Protein AF-A0A9W9DL85-F1 (afdb_monomer)

Structure (mmCIF, N/CA/C/O backbone):
data_AF-A0A9W9DL85-F1
#
_entry.id   AF-A0A9W9DL85-F1
#
loop_
_atom_site.group_PDB
_atom_site.id
_atom_site.type_symbol
_atom_site.label_atom_id
_atom_site.label_alt_id
_atom_site.label_comp_id
_atom_site.label_asym_id
_atom_site.label_entity_id
_atom_site.label_seq_id
_atom_site.pdbx_PDB_ins_code
_atom_site.Cartn_x
_atom_site.Cartn_y
_atom_site.Cartn_z
_atom_site.occupancy
_atom_site.B_iso_or_equiv
_atom_site.auth_seq_id
_atom_site.auth_comp_id
_atom_site.auth_asym_id
_atom_site.auth_atom_id
_atom_site.pdbx_PDB_model_num
ATOM 1 N N . MET A 1 1 ? -9.467 -55.282 17.971 1.00 44.41 1 MET A N 1
ATOM 2 C CA . MET A 1 1 ? -9.616 -53.900 17.460 1.00 44.41 1 MET A CA 1
ATOM 3 C C . MET A 1 1 ? -10.652 -53.912 16.347 1.00 44.41 1 MET A C 1
ATOM 5 O O . MET A 1 1 ? -10.482 -54.682 15.414 1.00 44.41 1 MET A O 1
ATOM 9 N N . LEU A 1 2 ? -11.731 -53.132 16.463 1.00 36.59 2 LEU A N 1
ATOM 10 C CA . LEU A 1 2 ? -12.790 -53.042 15.448 1.00 36.59 2 LEU A CA 1
ATOM 11 C C . LEU A 1 2 ? -12.643 -51.730 14.672 1.00 36.59 2 LEU A C 1
ATOM 13 O O . LEU A 1 2 ? -12.745 -50.653 15.257 1.00 36.59 2 LEU A O 1
ATOM 17 N N . ILE A 1 3 ? -12.401 -51.827 13.365 1.00 44.34 3 ILE A N 1
ATOM 18 C CA . ILE A 1 3 ? -12.273 -50.670 12.473 1.00 44.34 3 ILE A CA 1
ATOM 19 C C . ILE A 1 3 ? -13.677 -50.231 12.039 1.00 44.34 3 ILE A C 1
ATOM 21 O O . ILE A 1 3 ? -14.431 -51.009 11.457 1.00 44.34 3 ILE A O 1
ATOM 25 N N . ARG A 1 4 ? -14.038 -48.976 12.326 1.00 42.12 4 ARG A N 1
ATOM 26 C CA . ARG A 1 4 ? -15.276 -48.355 11.834 1.00 42.12 4 ARG A CA 1
ATOM 27 C C . ARG A 1 4 ? -15.065 -47.868 10.400 1.00 42.12 4 ARG A C 1
ATOM 29 O O . ARG A 1 4 ? -14.207 -47.023 10.176 1.00 42.12 4 ARG A O 1
ATOM 36 N N . SER A 1 5 ? -15.881 -48.347 9.462 1.00 43.50 5 SER A N 1
ATOM 37 C CA . SER A 1 5 ? -15.966 -47.772 8.113 1.00 43.50 5 SER A CA 1
ATOM 38 C C . SER A 1 5 ? -17.075 -46.714 8.053 1.00 43.50 5 SER A C 1
ATOM 40 O O . SER A 1 5 ? -18.146 -46.893 8.640 1.00 43.50 5 SER A O 1
ATOM 42 N N . VAL A 1 6 ? -16.802 -45.588 7.393 1.00 46.56 6 VAL A N 1
ATOM 43 C CA . VAL A 1 6 ? -17.647 -44.382 7.395 1.00 46.56 6 VAL A CA 1
ATOM 44 C C . VAL A 1 6 ? -18.598 -44.387 6.195 1.00 46.56 6 VAL A C 1
ATOM 46 O O . VAL A 1 6 ? -18.209 -44.726 5.081 1.00 46.56 6 VAL A O 1
ATOM 49 N N . ARG A 1 7 ? -19.862 -43.998 6.413 1.00 40.56 7 ARG A N 1
ATOM 50 C CA . ARG A 1 7 ? -20.866 -43.871 5.342 1.00 40.56 7 ARG A CA 1
ATOM 51 C C . ARG A 1 7 ? -20.598 -42.641 4.476 1.00 40.56 7 ARG A C 1
ATOM 53 O O . ARG A 1 7 ? -20.415 -41.550 5.004 1.00 40.56 7 ARG A O 1
ATOM 60 N N . VAL A 1 8 ? -20.706 -42.813 3.160 1.00 36.19 8 VAL A N 1
ATOM 61 C CA . VAL A 1 8 ? -20.728 -41.712 2.189 1.00 36.19 8 VAL A CA 1
ATOM 62 C C . VAL A 1 8 ? -22.166 -41.234 1.955 1.00 36.19 8 VAL A C 1
ATOM 64 O O . VAL A 1 8 ? -23.067 -42.019 1.670 1.00 36.19 8 VAL A O 1
ATOM 67 N N . GLY A 1 9 ? -22.346 -39.921 2.046 1.00 33.38 9 GLY A N 1
ATOM 68 C CA . GLY A 1 9 ? -23.487 -39.113 1.609 1.00 33.38 9 GLY A CA 1
ATOM 69 C C . GLY A 1 9 ? -23.025 -37.656 1.737 1.00 33.38 9 GLY A C 1
ATOM 70 O O . GLY A 1 9 ? -22.351 -37.339 2.706 1.00 33.38 9 GLY A O 1
ATOM 71 N N . THR A 1 10 ? -23.261 -36.750 0.790 1.00 35.44 10 THR A N 1
ATOM 72 C CA . THR A 1 10 ? -24.601 -36.351 0.343 1.00 35.44 10 THR A CA 1
ATOM 73 C C . THR A 1 10 ? -24.630 -35.640 -1.018 1.00 35.44 10 THR A C 1
ATOM 75 O O . THR A 1 10 ? -23.842 -34.736 -1.256 1.00 35.44 10 THR A O 1
ATOM 78 N N . ARG A 1 11 ? -25.695 -35.943 -1.778 1.00 37.72 11 ARG A N 1
ATOM 79 C CA . ARG A 1 11 ? -26.580 -35.013 -2.521 1.00 37.72 11 ARG A CA 1
ATOM 80 C C . ARG A 1 11 ? -25.996 -34.101 -3.613 1.00 37.72 11 ARG A C 1
ATOM 82 O O . ARG A 1 11 ? -25.344 -33.099 -3.350 1.00 37.72 11 ARG A O 1
ATOM 89 N N . CYS A 1 12 ? -26.478 -34.343 -4.830 1.00 34.44 12 CYS A N 1
ATOM 90 C CA . CYS A 1 12 ? -26.612 -33.336 -5.878 1.00 34.44 12 CYS A CA 1
ATOM 91 C C . CYS A 1 12 ? -27.625 -32.241 -5.485 1.00 34.44 12 CYS A C 1
ATOM 93 O O . CYS A 1 12 ? -28.690 -32.560 -4.956 1.00 34.44 12 CYS A O 1
ATOM 95 N N . LEU A 1 13 ? -27.358 -30.993 -5.878 1.00 43.47 13 LEU A N 1
ATOM 96 C CA . LEU A 1 13 ? -28.371 -29.993 -6.239 1.00 43.47 13 LEU A CA 1
ATOM 97 C C . LEU A 1 13 ? -27.874 -29.220 -7.471 1.00 43.47 13 LEU A C 1
ATOM 99 O O . LEU A 1 13 ? -26.673 -29.016 -7.633 1.00 43.47 13 LEU A O 1
ATOM 103 N N . ALA A 1 14 ? -28.794 -28.832 -8.354 1.00 35.56 14 ALA A N 1
ATOM 104 C CA . ALA A 1 14 ? -28.517 -28.184 -9.638 1.00 35.56 14 ALA A CA 1
ATOM 105 C C . ALA A 1 14 ? -29.532 -27.059 -9.912 1.00 35.56 14 ALA A C 1
ATOM 107 O O . ALA A 1 14 ? -30.635 -27.124 -9.371 1.00 35.56 14 ALA A O 1
ATOM 108 N N . ARG A 1 15 ? -29.194 -26.133 -10.839 1.00 32.28 15 ARG A N 1
ATOM 109 C CA . ARG A 1 15 ? -30.043 -25.020 -11.367 1.00 32.28 15 ARG A CA 1
ATOM 110 C C . ARG A 1 15 ? -30.423 -23.949 -10.309 1.00 32.28 15 ARG A C 1
ATOM 112 O O . ARG A 1 15 ? -30.398 -24.243 -9.127 1.00 32.28 15 ARG A O 1
ATOM 119 N N . GLN A 1 16 ? -30.773 -22.684 -10.597 1.00 35.84 16 GLN A N 1
ATOM 120 C CA . GLN A 1 16 ? -30.975 -21.841 -11.807 1.00 35.84 16 GLN A CA 1
ATOM 121 C C . GLN A 1 16 ? -30.870 -20.343 -11.352 1.00 35.84 16 GLN A C 1
ATOM 123 O O . GLN A 1 16 ? -30.825 -20.123 -10.146 1.00 35.84 16 GLN A O 1
ATOM 128 N N . SER A 1 17 ? -30.825 -19.249 -12.135 1.00 35.69 17 SER A N 1
ATOM 129 C CA . SER A 1 17 ? -30.947 -18.923 -13.579 1.00 35.69 17 SER A CA 1
ATOM 130 C C . SER A 1 17 ? -30.051 -17.696 -13.920 1.00 35.69 17 SER A C 1
ATOM 132 O O . SER A 1 17 ? -29.588 -17.012 -13.013 1.00 35.69 17 SER A O 1
ATOM 134 N N . PHE A 1 18 ? -29.890 -17.340 -15.204 1.00 37.53 18 PHE A N 1
ATOM 135 C CA . PHE A 1 18 ? -29.549 -15.967 -15.652 1.00 37.53 18 PHE A CA 1
ATOM 136 C C . PHE A 1 18 ? -30.811 -15.076 -15.701 1.00 37.53 18 PHE A C 1
ATOM 138 O O . PHE A 1 18 ? -31.872 -15.629 -15.984 1.00 37.53 18 PHE A O 1
ATOM 145 N N . HIS A 1 19 ? -30.697 -13.740 -15.535 1.00 33.44 19 HIS A N 1
ATOM 146 C CA . HIS A 1 19 ? -31.284 -12.703 -16.430 1.00 33.44 19 HIS A CA 1
ATOM 147 C C . HIS A 1 19 ? -31.153 -11.237 -15.926 1.00 33.44 19 HIS A C 1
ATOM 149 O O . HIS A 1 19 ? -31.016 -10.999 -14.733 1.00 33.44 19 HIS A O 1
ATOM 155 N N . HIS A 1 20 ? -31.311 -10.294 -16.879 1.00 37.25 20 HIS A N 1
ATOM 156 C CA . HIS A 1 20 ? -31.425 -8.814 -16.794 1.00 37.25 20 HIS A CA 1
ATOM 157 C C . HIS A 1 20 ? -30.090 -8.057 -16.606 1.00 37.25 20 HIS A C 1
ATOM 159 O O . HIS A 1 20 ? -29.430 -8.207 -15.590 1.00 37.25 20 HIS A O 1
ATOM 165 N N . SER A 1 21 ? -29.537 -7.332 -17.592 1.00 34.44 21 SER A N 1
ATOM 166 C CA . SER A 1 21 ? -30.053 -6.290 -18.521 1.00 34.44 21 SER A CA 1
ATOM 167 C C . SER A 1 21 ? -30.217 -4.908 -17.880 1.00 34.44 21 SER A C 1
ATOM 169 O O . SER A 1 21 ? -31.131 -4.675 -17.098 1.00 34.44 21 SER A O 1
ATOM 171 N N . ALA A 1 22 ? -29.347 -3.981 -18.289 1.00 36.78 22 ALA A N 1
ATOM 172 C CA . ALA A 1 22 ? -29.421 -2.551 -17.993 1.00 36.78 22 ALA A CA 1
ATOM 173 C C . ALA A 1 22 ? -30.289 -1.794 -19.019 1.00 36.78 22 ALA A C 1
ATOM 175 O O . ALA A 1 22 ? -30.494 -2.288 -20.130 1.00 36.78 22 ALA A O 1
ATOM 176 N N . PRO A 1 23 ? -30.693 -0.551 -18.704 1.00 51.44 23 PRO A N 1
ATOM 177 C CA . PRO A 1 23 ? -30.941 0.467 -19.718 1.00 51.44 23 PRO A CA 1
ATOM 178 C C . PRO A 1 23 ? -30.025 1.697 -19.568 1.00 51.44 23 PRO A C 1
ATOM 180 O O . PRO A 1 23 ? -29.757 2.185 -18.472 1.00 51.44 23 PRO A O 1
ATOM 183 N N . VAL A 1 24 ? -29.591 2.224 -20.713 1.00 38.62 24 VAL A N 1
ATOM 184 C CA . VAL A 1 24 ? -28.892 3.510 -20.874 1.00 38.62 24 VAL A CA 1
ATOM 185 C C . VAL A 1 24 ? -29.920 4.604 -21.168 1.00 38.62 24 VAL A C 1
ATOM 187 O O . VAL A 1 24 ? -30.798 4.370 -21.992 1.00 38.62 24 VAL A O 1
ATOM 190 N N . ASN A 1 25 ? -29.797 5.781 -20.539 1.00 33.22 25 ASN A N 1
ATOM 191 C CA . ASN A 1 25 ? -30.342 7.089 -20.967 1.00 33.22 25 ASN A CA 1
ATOM 192 C C . ASN A 1 25 ? -30.114 8.139 -19.855 1.00 33.22 25 ASN A C 1
ATOM 194 O O . ASN A 1 25 ? -30.021 7.773 -18.691 1.00 33.22 25 ASN A O 1
ATOM 198 N N . CYS A 1 26 ? -30.121 9.453 -20.092 1.00 31.92 26 CYS A N 1
ATOM 199 C CA . CYS A 1 26 ? -29.646 10.233 -21.238 1.00 31.92 26 CYS A CA 1
ATOM 200 C C . CYS A 1 26 ? -29.542 11.707 -20.796 1.00 31.92 26 CYS A C 1
ATOM 202 O O . CYS A 1 26 ? -30.327 12.156 -19.968 1.00 31.92 26 CYS A O 1
ATOM 204 N N . LEU A 1 27 ? -28.590 12.435 -21.380 1.00 33.94 27 LEU A N 1
ATOM 205 C CA . LEU A 1 27 ? -28.546 13.894 -21.579 1.00 33.94 27 LEU A CA 1
ATOM 206 C C . LEU A 1 27 ? -29.590 14.787 -20.862 1.00 33.94 27 LEU A C 1
ATOM 208 O O . LEU A 1 27 ? -30.755 14.815 -21.250 1.00 33.94 27 LEU A O 1
ATOM 212 N N . LEU A 1 28 ? -29.109 15.725 -20.036 1.00 40.28 28 LEU A N 1
ATOM 213 C CA . LEU A 1 28 ? -29.682 17.079 -19.991 1.00 40.28 28 LEU A CA 1
ATOM 214 C C . LEU A 1 28 ? -28.580 18.146 -19.890 1.00 40.28 28 LEU A C 1
ATOM 216 O O . LEU A 1 28 ? -28.190 18.606 -18.820 1.00 40.28 28 LEU A O 1
ATOM 220 N N . LEU A 1 29 ? -28.090 18.560 -21.061 1.00 39.84 29 LEU A N 1
ATOM 221 C CA . LEU A 1 29 ? -27.400 19.837 -21.234 1.00 39.84 29 LEU A CA 1
ATOM 222 C C . LEU A 1 29 ? -28.366 20.974 -20.889 1.00 39.84 29 LEU A C 1
ATOM 224 O O . LEU A 1 29 ? -29.466 21.024 -21.441 1.00 39.84 29 LEU A O 1
ATOM 228 N N . ASN A 1 30 ? -27.925 21.952 -20.098 1.00 38.66 30 ASN A N 1
ATOM 229 C CA . ASN A 1 30 ? -28.558 23.265 -20.122 1.00 38.66 30 ASN A CA 1
ATOM 230 C C . ASN A 1 30 ? -27.530 24.396 -20.215 1.00 38.66 30 ASN A C 1
ATOM 232 O O . ASN A 1 30 ? -26.406 24.305 -19.729 1.00 38.66 30 ASN A O 1
ATOM 236 N N . LYS A 1 31 ? -27.910 25.424 -20.970 1.00 39.72 31 LYS A N 1
ATOM 237 C CA . LYS A 1 31 ? -27.030 26.399 -21.630 1.00 39.72 31 LYS A CA 1
ATOM 238 C C . LYS A 1 31 ? -27.662 27.781 -21.487 1.00 39.72 31 LYS A C 1
ATOM 240 O O . LYS A 1 31 ? -28.888 27.856 -21.515 1.00 39.72 31 LYS A O 1
ATOM 245 N N . LYS A 1 32 ? -26.831 28.841 -21.512 1.00 37.62 32 LYS A N 1
ATOM 246 C CA . LYS A 1 32 ? -27.138 30.299 -21.407 1.00 37.62 32 LYS A CA 1
ATOM 247 C C . LYS A 1 32 ? -26.862 30.859 -19.991 1.00 37.62 32 LYS A C 1
ATOM 249 O O . LYS A 1 32 ? -27.077 30.153 -19.021 1.00 37.62 32 LYS A O 1
ATOM 254 N N . ARG A 1 33 ? -26.412 32.113 -19.827 1.00 40.78 33 ARG A N 1
ATOM 255 C CA . ARG A 1 33 ? -26.052 33.142 -20.833 1.00 40.78 33 ARG A CA 1
ATOM 256 C C . ARG A 1 33 ? -25.003 34.119 -20.290 1.00 40.78 33 ARG A C 1
ATOM 258 O O . ARG A 1 33 ? -24.867 34.296 -19.090 1.00 40.78 33 ARG A O 1
ATOM 265 N N . VAL A 1 34 ? -24.326 34.777 -21.227 1.00 40.44 34 VAL A N 1
ATOM 266 C CA . VAL A 1 34 ? -23.423 35.915 -21.014 1.00 40.44 34 VAL A CA 1
ATOM 267 C C . VAL A 1 34 ? -24.189 37.139 -20.502 1.00 40.44 34 VAL A C 1
ATOM 269 O O . VAL A 1 34 ? -25.241 37.466 -21.051 1.00 40.44 34 VAL A O 1
ATOM 272 N N . SER A 1 35 ? -23.589 37.882 -19.572 1.00 39.47 35 SER A N 1
ATOM 273 C CA . SER A 1 35 ? -23.828 39.320 -19.397 1.00 39.47 35 SER A CA 1
ATOM 274 C C . SER A 1 35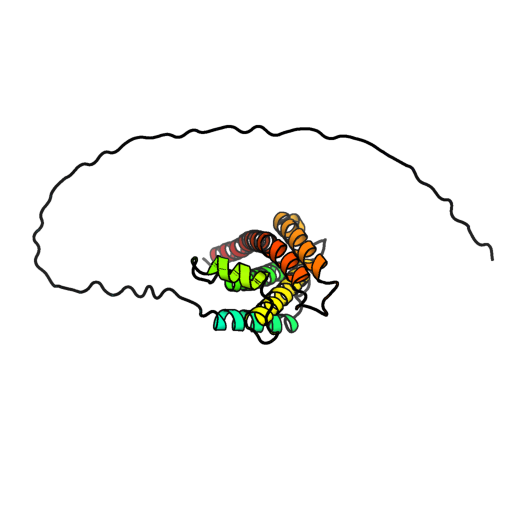 ? -22.519 40.022 -19.025 1.00 39.47 35 SER A C 1
ATOM 276 O O . SER A 1 35 ? -22.112 40.043 -17.866 1.00 39.47 35 SER A O 1
ATOM 278 N N . SER A 1 36 ? -21.847 40.573 -20.037 1.00 36.81 36 SER A N 1
ATOM 279 C CA . SER A 1 36 ? -20.760 41.539 -19.864 1.00 36.81 36 SER A CA 1
ATOM 280 C C . SER A 1 36 ? -21.360 42.908 -19.549 1.00 36.81 36 SER A C 1
ATOM 282 O O . SER A 1 36 ? -22.295 43.330 -20.229 1.00 36.81 36 SER A O 1
ATOM 284 N N . VAL A 1 37 ? -20.801 43.613 -18.564 1.00 50.41 37 VAL A N 1
ATOM 285 C CA . VAL A 1 37 ? -20.987 45.059 -18.406 1.00 50.41 37 VAL A CA 1
ATOM 286 C C . VAL A 1 37 ? -19.615 45.679 -18.179 1.00 50.41 37 VAL A C 1
ATOM 288 O O . VAL A 1 37 ? -18.968 45.434 -17.163 1.00 50.41 37 VAL A O 1
ATOM 291 N N . PHE A 1 38 ? -19.168 46.483 -19.141 1.00 37.47 38 PHE A N 1
ATOM 292 C CA . PHE A 1 38 ? -18.051 47.397 -18.942 1.00 37.47 38 PHE A CA 1
ATOM 293 C C . PHE A 1 38 ? -18.489 48.513 -17.990 1.00 37.47 38 PHE A C 1
ATOM 295 O O . PHE A 1 38 ? -19.517 49.145 -18.221 1.00 37.47 38 PHE A O 1
ATOM 302 N N . SER A 1 39 ? -17.669 48.827 -16.989 1.00 42.44 39 SER A N 1
ATOM 303 C CA . S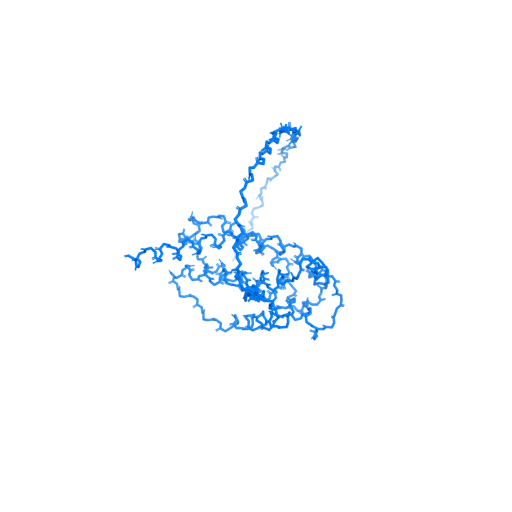ER A 1 39 ? -17.690 50.153 -16.376 1.00 42.44 39 SER A CA 1
ATOM 304 C C . SER A 1 39 ? -16.263 50.625 -16.141 1.00 42.44 39 SER A C 1
ATOM 306 O O . SER A 1 39 ? -15.459 49.962 -15.488 1.00 42.44 39 SER A O 1
ATOM 308 N N . THR A 1 40 ? -15.930 51.749 -16.762 1.00 46.06 40 THR A N 1
ATOM 309 C CA . THR A 1 40 ? -14.600 52.350 -16.739 1.00 46.06 40 THR A CA 1
ATOM 310 C C . THR A 1 40 ? -14.442 53.268 -15.536 1.00 46.06 40 THR A C 1
ATOM 312 O O . THR A 1 40 ? -15.193 54.232 -15.422 1.00 46.06 40 THR A O 1
ATOM 315 N N . SER A 1 41 ? -13.378 53.084 -14.755 1.00 45.38 41 SER A N 1
ATOM 316 C CA . SER A 1 41 ? -12.817 54.160 -13.930 1.00 45.38 41 SER A CA 1
ATOM 317 C C . SER A 1 41 ? -11.303 54.182 -14.064 1.00 45.38 41 SER A C 1
ATOM 319 O O . SER A 1 41 ? -10.617 53.215 -13.742 1.00 45.38 41 SER A O 1
ATOM 321 N N . ARG A 1 42 ? -10.781 55.303 -14.571 1.00 41.44 42 ARG A N 1
ATOM 322 C CA . ARG A 1 42 ? -9.344 55.579 -14.611 1.00 41.44 42 ARG A CA 1
ATOM 323 C C . ARG A 1 42 ? -8.938 56.160 -13.262 1.00 41.44 42 ARG A C 1
ATOM 325 O O . ARG A 1 42 ? -9.394 57.248 -12.926 1.00 41.44 42 ARG A O 1
ATOM 332 N N . CYS A 1 43 ? -8.006 55.516 -12.572 1.00 45.56 43 CYS A N 1
ATOM 333 C CA . CYS A 1 43 ? -7.170 56.189 -11.584 1.00 45.56 43 CYS A CA 1
ATOM 334 C C . CYS A 1 43 ? -5.721 56.112 -12.061 1.00 45.56 43 CYS A C 1
ATOM 336 O O . CYS A 1 43 ? -5.082 55.068 -11.981 1.00 45.56 43 CYS A O 1
ATOM 338 N N . LEU A 1 44 ? -5.211 57.230 -12.579 1.00 48.06 44 LEU A N 1
ATOM 339 C CA . LEU A 1 44 ? -3.774 57.422 -12.743 1.00 48.06 44 LEU A CA 1
ATOM 340 C C . LEU A 1 44 ? -3.173 57.617 -11.350 1.00 48.06 44 LEU A C 1
ATOM 342 O O . LEU A 1 44 ? -3.324 58.691 -10.770 1.00 48.06 44 LEU A O 1
ATOM 346 N N . GLN A 1 45 ? -2.458 56.619 -10.835 1.00 45.12 45 GLN A N 1
ATOM 347 C CA . GLN A 1 45 ? -1.464 56.855 -9.793 1.00 45.12 45 GLN A CA 1
ATOM 348 C C . GLN A 1 45 ? -0.112 56.272 -10.192 1.00 45.12 45 GLN A C 1
ATOM 350 O O . GLN A 1 45 ? 0.021 55.155 -10.682 1.00 45.12 45 GLN A O 1
ATOM 355 N N . ARG A 1 46 ? 0.888 57.134 -10.033 1.00 43.34 46 ARG A N 1
ATOM 356 C CA . ARG A 1 46 ? 2.282 56.984 -10.428 1.00 43.34 46 ARG A CA 1
ATOM 357 C C . ARG A 1 46 ? 3.049 56.521 -9.196 1.00 43.34 46 ARG A C 1
ATOM 359 O O . ARG A 1 46 ? 3.117 57.276 -8.231 1.00 43.34 46 ARG A O 1
ATOM 366 N N . GLY A 1 47 ? 3.641 55.334 -9.226 1.00 41.41 47 GLY A N 1
ATOM 367 C CA . GLY A 1 47 ? 4.422 54.846 -8.092 1.00 41.41 47 GLY A CA 1
ATOM 368 C C . GLY A 1 47 ? 5.079 53.502 -8.361 1.00 41.41 47 GLY A C 1
ATOM 369 O O . GLY A 1 47 ? 4.392 52.496 -8.371 1.00 41.41 47 GLY A O 1
ATOM 370 N N . TYR A 1 48 ? 6.402 53.543 -8.528 1.00 39.38 48 TYR A N 1
ATOM 371 C CA . TYR A 1 48 ? 7.362 52.444 -8.377 1.00 39.38 48 TYR A CA 1
ATOM 372 C C . TYR A 1 48 ? 7.140 51.164 -9.199 1.00 39.38 48 TYR A C 1
ATOM 374 O O . TYR A 1 48 ? 6.224 50.379 -8.983 1.00 39.38 48 TYR A O 1
ATOM 382 N N . SER A 1 49 ? 8.102 50.902 -10.088 1.00 48.50 49 SER A N 1
ATOM 383 C CA . SER A 1 49 ? 8.340 49.569 -10.640 1.00 48.50 49 SER A CA 1
ATOM 384 C C . SER A 1 49 ? 8.920 48.677 -9.543 1.00 48.50 49 SER A C 1
ATOM 386 O O . SER A 1 49 ? 10.134 48.524 -9.438 1.00 48.50 49 SER A O 1
ATOM 388 N N . THR A 1 50 ? 8.057 48.132 -8.692 1.00 47.38 50 THR A N 1
ATOM 389 C CA . THR A 1 50 ? 8.404 47.000 -7.835 1.00 47.38 50 THR A CA 1
ATOM 390 C C . THR A 1 50 ? 8.142 45.739 -8.644 1.00 47.38 50 THR A C 1
ATOM 392 O O . THR A 1 50 ? 7.007 45.501 -9.060 1.00 47.38 50 THR A O 1
ATOM 395 N N . GLU A 1 51 ? 9.182 44.948 -8.905 1.00 49.19 51 GLU A N 1
ATOM 396 C CA . GLU A 1 51 ? 8.996 43.597 -9.437 1.00 49.19 51 GLU A CA 1
ATOM 397 C C . GLU A 1 51 ? 8.039 42.838 -8.502 1.00 49.19 51 GLU A C 1
ATOM 399 O O . GLU A 1 51 ? 8.150 42.989 -7.278 1.00 49.19 51 GLU A O 1
ATOM 404 N N . PRO A 1 52 ? 7.073 42.059 -9.025 1.00 55.81 52 PRO A N 1
ATOM 405 C CA . PRO A 1 52 ? 6.238 41.241 -8.160 1.00 55.81 52 PRO A CA 1
ATOM 406 C C . PRO A 1 52 ? 7.167 40.305 -7.378 1.00 55.81 52 PRO A C 1
ATOM 408 O O . PRO A 1 52 ? 8.000 39.646 -8.009 1.00 55.81 52 PRO A O 1
ATOM 411 N N . PRO A 1 53 ? 7.067 40.235 -6.035 1.00 47.97 53 PRO A N 1
ATOM 412 C CA . PRO A 1 53 ? 7.909 39.336 -5.266 1.00 47.97 53 PRO A CA 1
ATOM 413 C C . PRO A 1 53 ? 7.700 37.927 -5.807 1.00 47.97 53 PRO A C 1
ATOM 415 O O . PRO A 1 53 ? 6.570 37.426 -5.837 1.00 47.97 53 PRO A O 1
ATOM 418 N N . SER A 1 54 ? 8.791 37.322 -6.275 1.00 46.81 54 SER A N 1
ATOM 419 C CA . SER A 1 54 ? 8.820 35.952 -6.761 1.00 46.81 54 SER A CA 1
ATOM 420 C C . SER A 1 54 ? 8.246 35.065 -5.666 1.00 46.81 54 SER A C 1
ATOM 422 O O . SER A 1 54 ? 8.863 34.853 -4.623 1.00 46.81 54 SER A O 1
ATOM 424 N N . SER A 1 55 ? 7.008 34.611 -5.875 1.00 46.94 55 SER A N 1
ATOM 425 C CA . SER A 1 55 ? 6.323 33.778 -4.895 1.00 46.94 55 SER A CA 1
ATOM 426 C C . SER A 1 55 ? 7.184 32.539 -4.676 1.00 46.94 55 SER A C 1
ATOM 428 O O . SER A 1 55 ? 7.474 31.856 -5.661 1.00 46.94 55 SER A O 1
ATOM 430 N N . PRO A 1 56 ? 7.578 32.209 -3.433 1.00 48.69 56 PRO A N 1
ATOM 431 C CA . PRO A 1 56 ? 8.324 30.995 -3.134 1.00 48.69 56 PRO A CA 1
ATOM 432 C C . PRO A 1 56 ? 7.389 29.776 -3.164 1.00 48.69 56 PRO A C 1
ATOM 434 O O . PRO A 1 56 ? 7.439 28.911 -2.294 1.00 48.69 56 PRO A O 1
ATOM 437 N N . ASN A 1 57 ? 6.566 29.680 -4.213 1.00 45.03 57 ASN A N 1
ATOM 438 C CA . ASN A 1 57 ? 5.959 28.444 -4.680 1.00 45.03 57 ASN A CA 1
ATOM 439 C C . ASN A 1 57 ? 7.051 27.626 -5.379 1.00 45.03 57 ASN A C 1
ATOM 441 O O . ASN A 1 57 ? 6.961 27.305 -6.562 1.00 45.03 57 ASN A O 1
ATOM 445 N N . SER A 1 58 ? 8.106 27.313 -4.628 1.00 50.81 58 SER A N 1
ATOM 446 C CA . SER A 1 58 ? 8.975 26.195 -4.941 1.00 50.81 58 SER A CA 1
ATOM 447 C C . SER A 1 58 ? 8.095 24.958 -4.841 1.00 50.81 58 SER A C 1
ATOM 449 O O . SER A 1 58 ? 7.873 24.452 -3.740 1.00 50.81 58 SER A O 1
ATOM 451 N N . GLU A 1 59 ? 7.535 24.515 -5.971 1.00 56.59 59 GLU A N 1
ATOM 452 C CA . GLU A 1 59 ? 6.877 23.214 -6.050 1.00 56.59 59 GLU A CA 1
ATOM 453 C C . GLU A 1 59 ? 7.827 22.191 -5.430 1.00 56.59 59 GLU A C 1
ATOM 455 O O . GLU A 1 59 ? 8.979 22.061 -5.857 1.00 56.59 59 GLU A O 1
ATOM 460 N N . VAL A 1 60 ? 7.375 21.520 -4.368 1.00 57.59 60 VAL A N 1
ATOM 461 C CA . VAL A 1 60 ? 8.204 20.575 -3.613 1.00 57.59 60 VAL A CA 1
ATOM 462 C C . VAL A 1 60 ? 8.311 19.291 -4.431 1.00 57.59 60 VAL A C 1
ATOM 464 O O . VAL A 1 60 ? 7.654 18.287 -4.171 1.00 57.59 60 VAL A O 1
ATOM 467 N N . SER A 1 61 ? 9.130 19.359 -5.477 1.00 65.06 61 SER A N 1
ATOM 468 C CA . SER A 1 61 ? 9.439 18.247 -6.358 1.00 65.06 61 SER A CA 1
ATOM 469 C C . SER A 1 61 ? 10.413 17.320 -5.638 1.00 65.06 61 SER A C 1
ATOM 471 O O . SER A 1 61 ? 11.610 17.596 -5.505 1.00 65.06 61 SER A O 1
ATOM 473 N N . PHE A 1 62 ? 9.880 16.224 -5.102 1.00 73.81 62 PHE A N 1
ATOM 474 C CA . PHE A 1 62 ? 10.688 15.156 -4.530 1.00 73.81 62 PHE A CA 1
ATOM 475 C C . PHE A 1 62 ? 11.386 14.401 -5.660 1.00 73.81 62 PHE A C 1
ATOM 477 O O . PHE A 1 62 ? 10.725 13.870 -6.551 1.00 73.81 62 PHE A O 1
ATOM 484 N N . SER A 1 63 ? 12.720 14.326 -5.625 1.00 87.00 63 SER A N 1
ATOM 485 C CA . SER A 1 63 ? 13.448 13.594 -6.662 1.00 87.00 63 SER A 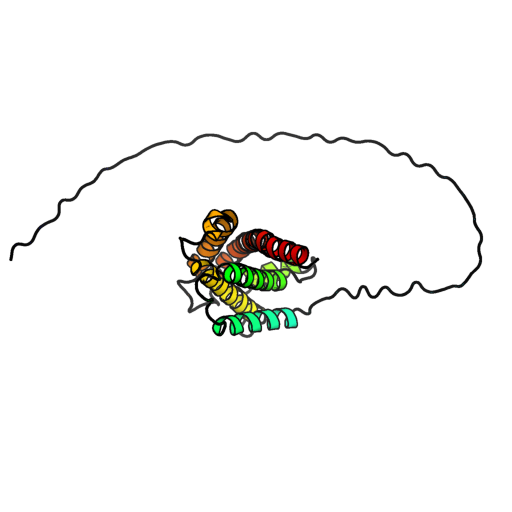CA 1
ATOM 486 C C . SER A 1 63 ? 13.104 12.091 -6.612 1.00 87.00 63 SER A C 1
ATOM 488 O O . SER A 1 63 ? 12.901 11.550 -5.513 1.00 87.00 63 SER A O 1
ATOM 490 N N . PRO A 1 64 ? 13.035 11.391 -7.762 1.00 86.12 64 PRO A N 1
ATOM 491 C CA . PRO A 1 64 ? 12.685 9.969 -7.810 1.00 86.12 64 PRO A CA 1
ATOM 492 C C . PRO A 1 64 ? 13.566 9.085 -6.918 1.00 86.12 64 PRO A C 1
ATOM 494 O O . PRO A 1 64 ? 13.085 8.108 -6.345 1.00 86.12 64 PRO A O 1
ATOM 497 N N . GLU A 1 65 ? 14.836 9.454 -6.747 1.00 89.31 65 GLU A N 1
ATOM 498 C CA . GLU A 1 65 ? 15.821 8.750 -5.924 1.00 89.31 65 GLU A CA 1
ATOM 499 C C . GLU A 1 65 ? 15.491 8.873 -4.435 1.00 89.31 65 GLU A C 1
ATOM 501 O O . GLU A 1 65 ? 15.563 7.882 -3.715 1.00 89.31 65 GLU A O 1
ATOM 506 N N . LYS A 1 66 ? 15.067 10.058 -3.970 1.00 91.12 66 LYS A N 1
ATOM 507 C CA . LYS A 1 66 ? 14.632 10.264 -2.577 1.00 91.12 66 LYS A CA 1
ATOM 508 C C . LYS A 1 66 ? 13.365 9.474 -2.265 1.00 91.12 66 LYS A C 1
ATOM 510 O O . LYS A 1 66 ? 13.246 8.907 -1.183 1.00 91.12 66 LYS A O 1
ATOM 515 N N . LEU A 1 67 ? 12.432 9.413 -3.217 1.00 91.00 67 LEU A N 1
ATOM 516 C CA . LEU A 1 67 ? 11.200 8.632 -3.085 1.00 91.00 67 LEU A CA 1
ATOM 517 C C . LEU A 1 67 ? 11.488 7.126 -3.050 1.00 91.00 67 LEU A C 1
ATOM 519 O O . LEU A 1 67 ? 10.901 6.417 -2.234 1.00 91.00 67 LEU A O 1
ATOM 523 N N . LEU A 1 68 ? 12.407 6.642 -3.894 1.00 94.00 68 LEU A N 1
ATOM 524 C CA . LEU A 1 68 ? 12.872 5.256 -3.854 1.00 94.00 68 LEU A CA 1
ATOM 525 C C . LEU A 1 68 ? 13.591 4.949 -2.535 1.00 94.00 68 LEU A C 1
ATOM 527 O O . LEU A 1 68 ? 13.266 3.957 -1.896 1.00 94.00 68 LEU A O 1
ATOM 531 N N . GLN A 1 69 ? 14.497 5.819 -2.086 1.00 94.75 69 GLN A N 1
ATOM 532 C CA . GLN A 1 69 ? 15.212 5.648 -0.822 1.00 94.75 69 GLN A CA 1
ATOM 533 C C . GLN A 1 69 ? 14.253 5.603 0.376 1.00 94.75 69 GLN A C 1
ATOM 535 O O . GLN A 1 69 ? 14.440 4.788 1.275 1.00 94.75 69 GLN A O 1
ATOM 540 N N . ALA A 1 70 ? 13.208 6.437 0.388 1.00 93.62 70 ALA A N 1
ATOM 541 C CA . ALA A 1 70 ? 12.168 6.402 1.415 1.00 93.62 70 ALA A CA 1
ATOM 542 C C . ALA A 1 70 ? 11.337 5.106 1.360 1.00 93.62 70 ALA A C 1
ATOM 544 O O . ALA A 1 70 ? 11.022 4.535 2.403 1.00 93.62 70 ALA A O 1
ATOM 545 N N . LEU A 1 71 ? 11.025 4.607 0.157 1.00 95.06 71 LEU A N 1
ATOM 546 C CA . LEU A 1 71 ? 10.347 3.324 -0.044 1.00 95.06 71 LEU A CA 1
ATOM 547 C C . LEU A 1 71 ? 11.208 2.143 0.445 1.00 95.06 71 LEU A C 1
ATOM 549 O O . LEU A 1 71 ? 10.709 1.312 1.197 1.00 95.06 71 LEU A O 1
ATOM 553 N N . GLU A 1 72 ? 12.489 2.082 0.060 1.00 94.25 72 GLU A N 1
ATOM 554 C CA . GLU A 1 72 ? 13.449 1.060 0.509 1.00 94.25 72 GLU A CA 1
ATOM 555 C C . GLU A 1 72 ? 13.616 1.109 2.039 1.00 94.25 72 GLU A C 1
ATOM 557 O O . GLU A 1 72 ? 13.416 0.103 2.718 1.00 94.25 72 GLU A O 1
ATOM 562 N N . MET A 1 73 ? 13.870 2.297 2.602 1.00 93.81 73 MET A N 1
ATOM 563 C CA . MET A 1 73 ? 14.024 2.493 4.048 1.00 93.81 73 MET A CA 1
ATOM 564 C C . MET A 1 73 ? 12.774 2.070 4.824 1.00 93.81 73 MET A C 1
ATOM 566 O O . MET A 1 73 ? 12.899 1.429 5.868 1.00 93.81 73 MET A O 1
ATOM 570 N N . MET A 1 74 ? 11.573 2.399 4.338 1.00 93.62 74 MET A N 1
ATOM 571 C CA . MET A 1 74 ? 10.334 1.987 4.995 1.00 93.62 74 MET A CA 1
ATOM 572 C C . MET A 1 74 ? 10.104 0.478 4.868 1.00 93.62 74 MET A C 1
ATOM 574 O O . MET A 1 74 ? 9.773 -0.159 5.866 1.00 93.62 74 MET A O 1
ATOM 578 N N . ALA A 1 75 ? 10.327 -0.110 3.688 1.00 91.94 75 ALA A N 1
ATOM 579 C CA . ALA A 1 75 ? 10.211 -1.550 3.459 1.00 91.94 75 ALA A CA 1
ATOM 580 C C . ALA A 1 75 ? 11.123 -2.369 4.388 1.00 91.94 75 ALA A C 1
ATOM 582 O O . ALA A 1 75 ? 10.677 -3.371 4.951 1.00 91.94 75 ALA A O 1
ATOM 583 N N . ASP A 1 76 ? 12.362 -1.918 4.587 1.00 90.62 76 ASP A N 1
ATOM 584 C CA . ASP A 1 76 ? 13.330 -2.574 5.466 1.00 90.62 76 ASP A CA 1
ATOM 585 C C . ASP A 1 76 ? 13.018 -2.317 6.948 1.00 90.62 76 ASP A C 1
ATOM 587 O O . ASP A 1 76 ? 13.015 -3.253 7.749 1.00 90.62 76 ASP A O 1
ATOM 591 N N . SER A 1 77 ? 12.644 -1.085 7.316 1.00 88.12 77 SER A N 1
ATOM 592 C CA . SER A 1 77 ? 12.233 -0.745 8.692 1.00 88.12 77 SER A CA 1
ATOM 593 C C . SER A 1 77 ? 10.989 -1.514 9.139 1.00 88.12 77 SER A C 1
ATOM 595 O O . SER A 1 77 ? 10.851 -1.835 10.315 1.00 88.12 77 SER A O 1
ATOM 597 N N . CYS A 1 78 ? 10.088 -1.876 8.219 1.00 84.38 78 CYS A N 1
ATOM 598 C CA . CYS A 1 78 ? 8.923 -2.695 8.555 1.00 84.38 78 CYS A CA 1
ATOM 599 C C . CYS A 1 78 ? 9.289 -4.078 9.102 1.00 84.38 78 CYS A C 1
ATOM 601 O O . CYS A 1 78 ? 8.503 -4.651 9.853 1.00 84.38 78 CYS A O 1
ATOM 603 N N . LEU A 1 79 ? 10.450 -4.630 8.735 1.00 78.12 79 LEU A N 1
ATOM 604 C CA . LEU A 1 79 ? 10.919 -5.928 9.233 1.00 78.12 79 LEU A CA 1
ATOM 605 C C . LEU A 1 79 ? 11.355 -5.868 10.708 1.00 78.12 79 LEU A C 1
ATOM 607 O O . LEU A 1 79 ? 11.404 -6.906 11.363 1.00 78.12 79 LEU A O 1
ATOM 611 N N . SER A 1 80 ? 11.647 -4.671 11.229 1.00 83.88 80 SER A N 1
ATOM 612 C CA . SER A 1 80 ? 12.064 -4.425 12.615 1.00 83.88 80 SER A CA 1
ATOM 613 C C . SER A 1 80 ? 11.038 -3.644 13.447 1.00 83.88 80 SER A C 1
ATOM 615 O O . SER A 1 80 ? 11.299 -3.359 14.618 1.00 83.88 80 SER A O 1
ATOM 617 N N . LEU A 1 81 ? 9.862 -3.317 12.891 1.00 82.88 81 LEU A N 1
ATOM 618 C CA . LEU A 1 81 ? 8.794 -2.660 13.646 1.00 82.88 81 LEU A CA 1
ATOM 619 C C . LEU A 1 81 ? 8.325 -3.545 14.814 1.00 82.88 81 LEU A C 1
ATOM 621 O O . LEU A 1 81 ? 8.053 -4.731 14.612 1.00 82.88 81 LEU A O 1
ATOM 625 N N . PRO A 1 82 ? 8.143 -2.981 16.023 1.00 86.94 82 PRO A N 1
ATOM 626 C CA . PRO A 1 82 ? 7.620 -3.741 17.147 1.00 86.94 82 PRO A CA 1
ATOM 627 C C . PRO A 1 82 ? 6.182 -4.217 16.865 1.00 86.94 82 PRO A C 1
ATOM 629 O O . PRO A 1 82 ? 5.415 -3.515 16.180 1.00 86.94 82 PRO A O 1
ATOM 632 N N . PRO A 1 83 ? 5.788 -5.388 17.403 1.00 87.88 83 PRO A N 1
ATOM 633 C CA . PRO A 1 83 ? 4.408 -5.848 17.343 1.00 87.88 83 PRO A CA 1
ATOM 634 C C . PRO A 1 83 ? 3.497 -4.849 18.060 1.00 87.88 83 PRO A C 1
ATOM 636 O O . PRO A 1 83 ? 3.883 -4.238 19.058 1.00 87.88 83 PRO A O 1
ATOM 639 N N . ILE A 1 84 ? 2.285 -4.677 17.539 1.00 89.88 84 ILE A N 1
ATOM 640 C CA . ILE A 1 84 ? 1.287 -3.796 18.146 1.00 89.88 84 ILE A CA 1
ATOM 641 C C . ILE A 1 84 ? 0.738 -4.490 19.405 1.00 89.88 84 ILE A C 1
ATOM 643 O O . ILE A 1 84 ? 0.353 -5.661 19.320 1.00 89.88 84 ILE A O 1
ATOM 647 N N . PRO A 1 85 ? 0.710 -3.827 20.577 1.00 88.75 85 PRO A N 1
ATOM 648 C CA . PRO A 1 85 ? 0.155 -4.414 21.791 1.00 88.75 85 PRO A CA 1
ATOM 649 C C . PRO A 1 85 ? -1.328 -4.801 21.629 1.00 88.75 85 PRO A C 1
ATOM 651 O O . PRO A 1 85 ? -2.091 -4.048 21.016 1.00 88.75 85 PRO A O 1
ATOM 654 N N . PRO A 1 86 ? -1.783 -5.927 22.214 1.00 85.06 86 PRO A N 1
ATOM 655 C CA . PRO A 1 86 ? -3.191 -6.313 22.179 1.00 85.06 86 PRO A CA 1
ATOM 656 C C . PRO A 1 86 ? -4.114 -5.202 22.697 1.00 85.06 86 PRO A C 1
ATOM 658 O O . PRO A 1 86 ? -3.858 -4.616 23.749 1.00 85.06 86 PRO A O 1
ATOM 661 N N . GLY A 1 87 ? -5.198 -4.926 21.967 1.00 85.00 87 GLY A N 1
ATOM 662 C CA . GLY A 1 87 ? -6.152 -3.862 22.294 1.00 85.00 87 GLY A CA 1
ATOM 663 C C . GLY A 1 87 ? -5.781 -2.476 21.754 1.00 85.00 87 GLY A C 1
ATOM 664 O O . GLY A 1 87 ? -6.586 -1.557 21.882 1.00 85.00 87 GLY A O 1
ATOM 665 N N . GLN A 1 88 ? -4.620 -2.313 21.108 1.00 92.19 88 GLN A N 1
ATOM 666 C CA . GLN A 1 88 ? -4.251 -1.097 20.369 1.00 92.19 88 GLN A CA 1
ATOM 667 C C . GLN A 1 88 ? -4.596 -1.213 18.875 1.00 92.19 88 GLN A C 1
ATOM 669 O O . GLN A 1 88 ? -3.827 -0.821 18.004 1.00 92.19 88 GLN A O 1
ATOM 674 N N . ASP A 1 89 ? -5.772 -1.753 18.550 1.00 92.81 89 ASP A N 1
ATOM 675 C CA . ASP A 1 89 ? -6.172 -2.050 17.168 1.00 92.81 89 ASP A CA 1
ATOM 676 C C . ASP A 1 89 ? -6.169 -0.796 16.256 1.00 92.81 89 ASP A C 1
ATOM 678 O O . ASP A 1 89 ? -5.961 -0.907 15.048 1.00 92.81 89 ASP A O 1
ATOM 682 N N . GLN A 1 90 ? -6.332 0.409 16.825 1.00 95.12 90 GLN A N 1
ATOM 683 C CA . GLN A 1 90 ? -6.223 1.689 16.105 1.00 95.12 90 GLN A CA 1
ATOM 684 C C . GLN A 1 90 ? -4.809 1.958 15.558 1.00 95.12 90 GLN A C 1
ATOM 686 O O . GLN A 1 90 ? -4.677 2.466 14.446 1.00 95.12 90 GLN A O 1
ATOM 691 N N . GLU A 1 91 ? -3.757 1.531 16.262 1.00 95.38 91 GLU A N 1
ATOM 692 C CA . GLU A 1 91 ? -2.369 1.609 15.774 1.00 95.38 91 GLU A CA 1
ATOM 693 C C . GLU A 1 91 ? -2.174 0.769 14.505 1.00 95.38 91 GLU A C 1
ATOM 695 O O . GLU A 1 91 ? -1.341 1.089 13.658 1.00 95.38 91 GLU A O 1
ATOM 700 N N . SER A 1 92 ? -2.971 -0.294 14.335 1.00 95.81 92 SER A N 1
ATOM 701 C CA . SER A 1 92 ? -2.936 -1.116 13.119 1.00 95.81 92 SER A CA 1
ATOM 702 C C . SER A 1 92 ? -3.495 -0.342 11.927 1.00 95.81 92 SER A C 1
ATOM 704 O O . SER A 1 92 ? -2.945 -0.428 10.830 1.00 95.81 92 SER A O 1
ATOM 706 N N . PHE A 1 93 ? -4.532 0.473 12.149 1.00 97.12 93 PHE A N 1
ATOM 707 C CA . PHE A 1 93 ? -5.080 1.367 11.130 1.00 97.12 93 PHE A CA 1
ATOM 708 C C . PHE A 1 93 ? -4.087 2.477 10.762 1.00 97.12 93 PHE A C 1
ATOM 710 O O . PHE A 1 93 ? -3.813 2.668 9.578 1.00 97.12 93 PHE A O 1
ATOM 717 N N . TRP A 1 94 ? -3.492 3.158 11.750 1.00 96.62 94 TRP A N 1
ATOM 718 C CA . TRP A 1 94 ? -2.464 4.180 11.508 1.00 96.62 94 TRP A CA 1
ATOM 719 C C . TRP A 1 94 ? -1.252 3.620 10.764 1.00 96.62 94 TRP A C 1
ATOM 721 O O . TRP A 1 94 ? -0.854 4.163 9.733 1.00 96.62 94 TRP A O 1
ATOM 731 N N . ARG A 1 95 ? -0.702 2.490 11.223 1.00 96.12 95 ARG A N 1
ATOM 732 C CA . ARG A 1 95 ? 0.423 1.822 10.560 1.00 96.12 95 ARG A CA 1
ATOM 733 C C . ARG A 1 95 ? 0.063 1.438 9.124 1.00 96.12 95 ARG A C 1
ATOM 735 O O . ARG A 1 95 ? 0.811 1.774 8.213 1.00 96.12 95 ARG A O 1
ATOM 742 N N . ALA A 1 96 ? -1.082 0.796 8.890 1.00 97.12 96 ALA A N 1
ATOM 743 C CA . ALA A 1 96 ? -1.494 0.407 7.542 1.00 97.12 96 ALA A CA 1
ATOM 744 C C . ALA A 1 96 ? -1.743 1.613 6.612 1.00 97.12 96 ALA A C 1
ATOM 746 O O . ALA A 1 96 ? -1.379 1.544 5.438 1.00 97.12 96 ALA A O 1
ATOM 747 N N . TYR A 1 97 ? -2.288 2.723 7.126 1.00 97.50 97 TYR A N 1
ATOM 748 C CA . TYR A 1 97 ? -2.477 3.963 6.366 1.00 97.50 97 TYR A CA 1
ATOM 749 C C . TYR A 1 97 ? -1.145 4.591 5.938 1.00 97.50 97 TYR A C 1
ATOM 751 O O . TYR A 1 97 ? -0.951 4.872 4.756 1.00 97.50 97 TYR A O 1
ATOM 759 N N . LEU A 1 98 ? -0.192 4.737 6.867 1.00 96.06 98 LEU A N 1
ATOM 760 C CA . LEU A 1 98 ? 1.143 5.278 6.577 1.00 96.06 98 LEU A CA 1
ATOM 761 C C . LEU A 1 98 ? 1.882 4.443 5.519 1.00 96.06 98 LEU A C 1
ATOM 763 O O . LEU A 1 98 ? 2.463 4.994 4.583 1.00 96.06 98 LEU A O 1
ATOM 767 N N . LEU A 1 99 ? 1.809 3.113 5.630 1.00 96.44 99 LEU A N 1
ATOM 768 C CA . LEU A 1 99 ? 2.395 2.184 4.661 1.00 96.44 99 LEU A CA 1
ATOM 769 C C . LEU A 1 99 ? 1.741 2.293 3.274 1.00 96.44 99 LEU A C 1
ATOM 771 O O . LEU A 1 99 ? 2.444 2.326 2.262 1.00 96.44 99 LEU A O 1
ATOM 775 N N . ALA A 1 100 ? 0.409 2.383 3.211 1.00 97.00 100 ALA A N 1
ATOM 776 C CA . ALA A 1 100 ? -0.307 2.559 1.949 1.00 97.00 100 ALA A CA 1
ATOM 777 C C . ALA A 1 100 ? 0.054 3.899 1.286 1.00 97.00 100 ALA A C 1
ATOM 779 O O . ALA A 1 100 ? 0.387 3.929 0.099 1.00 97.00 100 ALA A O 1
ATOM 780 N N . ASN A 1 101 ? 0.094 4.983 2.067 1.00 95.31 101 ASN A N 1
ATOM 781 C CA . ASN A 1 101 ? 0.501 6.304 1.597 1.00 95.31 101 ASN A CA 1
ATOM 782 C C . ASN A 1 101 ? 1.939 6.324 1.069 1.00 95.31 101 ASN A C 1
ATOM 784 O O . ASN A 1 101 ? 2.183 6.971 0.055 1.00 95.31 101 ASN A O 1
ATOM 788 N N . GLN A 1 102 ? 2.885 5.591 1.665 1.00 95.50 102 GLN A N 1
ATOM 789 C CA . GLN A 1 102 ? 4.252 5.521 1.133 1.00 95.50 102 GLN A CA 1
ATOM 790 C C . GLN A 1 102 ? 4.304 4.912 -0.278 1.00 95.50 102 GLN A C 1
ATOM 792 O O . GLN A 1 102 ? 5.023 5.426 -1.139 1.00 95.50 102 GLN A O 1
ATOM 797 N N . ILE A 1 103 ? 3.526 3.855 -0.546 1.00 95.94 103 ILE A N 1
ATOM 798 C CA . ILE A 1 103 ? 3.421 3.287 -1.900 1.00 95.94 103 ILE A CA 1
ATOM 799 C C . ILE A 1 103 ? 2.731 4.284 -2.842 1.00 95.94 103 ILE A C 1
ATOM 801 O O . ILE A 1 103 ? 3.235 4.528 -3.939 1.00 95.94 103 ILE A O 1
ATOM 805 N N . VAL A 1 104 ? 1.607 4.882 -2.426 1.00 93.81 104 VAL A N 1
ATOM 806 C CA . VAL A 1 104 ? 0.863 5.854 -3.246 1.00 93.81 104 VAL A CA 1
ATOM 807 C C . VAL A 1 104 ? 1.749 7.047 -3.611 1.00 93.81 104 VAL A C 1
ATOM 809 O O . VAL A 1 104 ? 1.838 7.383 -4.787 1.00 93.81 104 VAL A O 1
ATOM 812 N N . MET A 1 105 ? 2.480 7.631 -2.655 1.00 91.88 105 MET A N 1
ATOM 813 C CA . MET A 1 105 ? 3.442 8.709 -2.914 1.00 91.88 105 MET A CA 1
ATOM 814 C C . MET A 1 105 ? 4.538 8.274 -3.891 1.00 91.88 105 MET A C 1
ATOM 816 O O . MET A 1 105 ? 4.812 8.992 -4.849 1.00 91.88 105 MET A O 1
ATOM 820 N N . TYR A 1 106 ? 5.143 7.096 -3.706 1.00 93.25 106 TYR A N 1
ATOM 821 C CA . TYR A 1 106 ? 6.194 6.605 -4.604 1.00 93.25 106 TYR A CA 1
ATOM 822 C C . TYR A 1 106 ? 5.714 6.442 -6.059 1.00 93.25 106 TYR A C 1
ATOM 824 O O . TYR A 1 106 ? 6.454 6.778 -6.989 1.00 93.25 106 TYR A O 1
ATOM 832 N N . LEU A 1 107 ? 4.486 5.947 -6.252 1.00 91.38 107 LEU A N 1
ATOM 833 C CA . LEU A 1 107 ? 3.890 5.718 -7.571 1.00 91.38 107 LEU A CA 1
ATOM 834 C C . LEU A 1 107 ? 3.317 6.995 -8.210 1.00 91.38 107 LEU A C 1
ATOM 836 O O . LEU A 1 107 ? 3.386 7.135 -9.430 1.00 91.38 107 LEU A O 1
ATOM 840 N N . ALA A 1 108 ? 2.755 7.909 -7.413 1.00 88.44 108 ALA A N 1
ATOM 841 C CA . ALA A 1 108 ? 2.038 9.093 -7.894 1.00 88.44 108 ALA A CA 1
ATOM 842 C C . ALA A 1 108 ? 2.893 10.369 -7.975 1.00 88.44 108 ALA A C 1
ATOM 844 O O . ALA A 1 108 ? 2.531 11.282 -8.711 1.00 88.44 108 ALA A O 1
ATOM 845 N N . ALA A 1 109 ? 4.031 10.453 -7.274 1.00 85.19 109 ALA A N 1
ATOM 846 C CA . ALA A 1 109 ? 4.932 11.613 -7.318 1.00 85.19 109 ALA A CA 1
ATOM 847 C C . ALA A 1 109 ? 5.808 11.633 -8.591 1.00 85.19 109 ALA A C 1
ATOM 849 O O . ALA A 1 109 ? 7.041 11.683 -8.546 1.00 85.19 109 ALA A O 1
ATOM 850 N N . ARG A 1 110 ? 5.159 11.551 -9.754 1.00 83.31 110 ARG A N 1
ATOM 851 C CA . ARG A 1 110 ? 5.734 11.815 -11.078 1.00 83.31 110 ARG A CA 1
ATOM 852 C C . ARG A 1 110 ? 4.979 12.984 -11.710 1.00 83.31 110 ARG A C 1
ATOM 854 O O . ARG A 1 110 ? 3.778 13.111 -11.468 1.00 83.31 110 ARG A O 1
ATOM 861 N N . PRO A 1 111 ? 5.630 13.809 -12.548 1.00 84.25 111 PRO A N 1
ATOM 862 C CA . PRO A 1 111 ? 4.915 14.757 -13.393 1.00 84.25 111 PRO A CA 1
ATOM 863 C C . PRO A 1 111 ? 3.804 14.039 -14.183 1.00 84.25 111 PRO A C 1
ATOM 865 O O . PRO A 1 111 ? 4.041 12.922 -14.656 1.00 84.25 111 PRO A O 1
ATOM 868 N N . PRO A 1 112 ? 2.614 14.639 -14.385 1.00 83.62 112 PRO A N 1
ATOM 869 C CA . PRO A 1 112 ? 1.520 13.989 -15.114 1.00 83.62 112 PRO A CA 1
ATOM 870 C C . PRO A 1 112 ? 1.909 13.491 -16.516 1.00 83.62 112 PRO A C 1
ATOM 872 O O . PRO A 1 112 ? 1.405 12.471 -16.970 1.00 83.62 112 PRO A O 1
ATOM 875 N N . THR A 1 113 ? 2.856 14.171 -17.170 1.00 86.50 113 THR A N 1
ATOM 876 C CA . THR A 1 113 ? 3.439 13.806 -18.473 1.00 86.50 113 THR A CA 1
ATOM 877 C C . THR A 1 113 ? 4.283 12.529 -18.457 1.00 86.50 113 THR A C 1
ATOM 879 O O . THR A 1 113 ? 4.505 11.931 -19.505 1.00 86.50 113 THR A O 1
ATOM 882 N N . GLU A 1 114 ? 4.776 12.114 -17.291 1.00 86.94 114 GLU A N 1
ATOM 883 C CA . GLU A 1 114 ? 5.644 10.944 -17.114 1.00 86.94 114 GLU A CA 1
ATOM 884 C C . GLU A 1 114 ? 4.949 9.798 -16.372 1.00 86.94 114 GLU A C 1
ATOM 886 O O . GLU A 1 114 ? 5.395 8.656 -16.466 1.00 86.94 114 GLU A O 1
ATOM 891 N N . ALA A 1 115 ? 3.862 10.075 -15.645 1.00 87.12 115 ALA A N 1
ATOM 892 C CA . ALA A 1 115 ? 3.189 9.113 -14.774 1.00 87.12 115 ALA A CA 1
ATOM 893 C C . ALA A 1 115 ? 2.722 7.841 -15.511 1.00 87.12 115 ALA A C 1
ATOM 895 O O . ALA A 1 115 ? 2.931 6.734 -15.014 1.00 87.12 115 ALA A O 1
ATOM 896 N N . GLU A 1 116 ? 2.143 7.973 -16.709 1.00 88.50 116 GLU A N 1
ATOM 897 C CA . GLU A 1 116 ? 1.701 6.825 -17.518 1.00 88.50 116 GLU A CA 1
ATOM 898 C C . GLU A 1 116 ? 2.884 5.989 -18.025 1.00 88.50 116 GLU A C 1
ATOM 900 O O . GLU A 1 116 ? 2.889 4.763 -17.890 1.00 88.50 116 GLU A O 1
ATOM 905 N N . THR A 1 117 ? 3.925 6.652 -18.537 1.00 91.44 117 THR A N 1
ATOM 906 C CA . THR A 1 117 ? 5.166 6.017 -19.003 1.00 91.44 117 THR A CA 1
ATOM 907 C C . THR A 1 117 ? 5.877 5.292 -17.862 1.00 91.44 117 THR A C 1
ATOM 909 O O . THR A 1 117 ? 6.255 4.130 -18.012 1.00 91.44 117 THR A O 1
ATOM 912 N N . PHE A 1 118 ? 6.004 5.933 -16.696 1.00 91.94 118 PHE A N 1
ATOM 913 C CA . PHE A 1 118 ? 6.571 5.323 -15.496 1.00 91.94 118 PHE A CA 1
ATOM 914 C C . PHE A 1 118 ? 5.747 4.116 -15.047 1.00 91.94 118 PHE A C 1
ATOM 916 O O . PHE A 1 118 ? 6.327 3.062 -14.814 1.00 91.94 118 PHE A O 1
ATOM 923 N N . ALA A 1 119 ? 4.416 4.220 -14.984 1.00 92.06 119 ALA A N 1
ATOM 924 C CA . ALA A 1 119 ? 3.560 3.097 -14.604 1.00 92.06 119 ALA A CA 1
ATOM 925 C C . ALA A 1 119 ? 3.682 1.913 -15.581 1.00 92.06 119 ALA A C 1
ATOM 927 O O . ALA A 1 119 ? 3.740 0.768 -15.138 1.00 92.06 119 ALA A O 1
ATOM 928 N N . SER A 1 120 ? 3.783 2.177 -16.889 1.00 93.44 120 SER A N 1
ATOM 929 C CA . SER A 1 120 ? 3.990 1.157 -17.925 1.00 93.44 120 SER A CA 1
ATOM 930 C C . SER A 1 120 ? 5.347 0.449 -17.785 1.00 93.44 120 SER A C 1
ATOM 932 O O . SER A 1 120 ? 5.407 -0.783 -17.737 1.00 93.44 120 SER A O 1
ATOM 934 N N . ILE A 1 121 ? 6.435 1.212 -17.619 1.00 94.31 121 ILE A N 1
ATOM 935 C CA . ILE A 1 121 ? 7.788 0.683 -17.366 1.00 94.31 121 ILE A CA 1
ATOM 936 C C . ILE A 1 121 ? 7.810 -0.117 -16.057 1.00 94.31 121 ILE A C 1
ATOM 938 O O . ILE A 1 121 ? 8.292 -1.249 -16.015 1.00 94.31 121 ILE A O 1
ATOM 942 N N . PHE A 1 122 ? 7.249 0.441 -14.986 1.00 94.88 122 PHE A N 1
ATOM 943 C CA . PHE A 1 122 ? 7.210 -0.193 -13.675 1.00 94.88 122 PHE A CA 1
ATOM 944 C C . PHE A 1 122 ? 6.422 -1.508 -13.714 1.00 94.88 122 PHE A C 1
ATOM 946 O O . PHE A 1 122 ? 6.881 -2.496 -13.146 1.00 94.88 122 PHE A O 1
ATOM 953 N N . GLN A 1 123 ? 5.320 -1.572 -14.469 1.00 94.56 123 GLN A N 1
ATOM 954 C CA . GLN A 1 123 ? 4.547 -2.793 -14.703 1.00 94.56 123 GLN A CA 1
ATOM 955 C C . GLN A 1 123 ? 5.291 -3.847 -15.537 1.00 94.56 123 GLN A C 1
ATOM 957 O O . GLN A 1 123 ? 5.240 -5.020 -15.191 1.00 94.56 123 GLN A O 1
ATOM 962 N N . SER A 1 124 ? 5.933 -3.456 -16.644 1.00 94.06 124 SER A N 1
ATOM 963 C CA . SER A 1 124 ? 6.227 -4.391 -17.749 1.00 94.06 124 SER A CA 1
ATOM 964 C C . SER A 1 124 ? 7.672 -4.413 -18.255 1.00 94.06 124 SER A C 1
ATOM 966 O O . SER A 1 124 ? 8.009 -5.250 -19.088 1.00 94.06 124 SER A O 1
ATOM 968 N N . ALA A 1 125 ? 8.563 -3.546 -17.768 1.00 93.38 125 ALA A N 1
ATOM 969 C CA . ALA A 1 125 ? 9.954 -3.567 -18.214 1.00 93.38 125 ALA A CA 1
ATOM 970 C C . ALA A 1 125 ? 10.732 -4.750 -17.608 1.00 93.38 125 ALA A C 1
ATOM 972 O O . ALA A 1 125 ? 10.773 -4.913 -16.383 1.00 93.38 125 ALA A O 1
ATOM 973 N N . SER A 1 126 ? 11.413 -5.521 -18.458 1.00 93.44 126 SER A N 1
ATOM 974 C CA . SER A 1 126 ? 12.532 -6.368 -18.034 1.00 93.44 126 SER A CA 1
ATOM 975 C C . SER A 1 126 ? 13.725 -5.468 -17.710 1.00 93.44 126 SER A C 1
ATOM 977 O O . SER A 1 126 ? 14.123 -4.642 -18.535 1.00 93.44 126 SER A O 1
ATOM 979 N N . VAL A 1 127 ? 14.259 -5.579 -16.495 1.00 90.62 127 VAL A N 1
ATOM 980 C CA . VAL A 1 127 ? 15.308 -4.699 -15.962 1.00 90.62 127 VAL A CA 1
ATOM 981 C C . VAL A 1 127 ? 16.274 -5.495 -15.078 1.00 90.62 127 VAL A C 1
ATOM 983 O O . VAL A 1 127 ? 15.852 -6.477 -14.472 1.00 90.62 127 VAL A O 1
ATOM 986 N N . PRO A 1 128 ? 17.548 -5.080 -14.941 1.00 91.31 128 PRO A N 1
ATOM 987 C CA . PRO A 1 128 ? 18.460 -5.680 -13.969 1.00 91.31 128 PRO A CA 1
ATOM 988 C C . PRO A 1 128 ? 17.954 -5.519 -12.528 1.00 91.31 128 PRO A C 1
ATOM 990 O O . PRO A 1 128 ? 17.384 -4.480 -12.184 1.00 91.31 128 PRO A O 1
ATOM 993 N N . GLU A 1 129 ? 18.245 -6.491 -11.662 1.00 88.44 129 GLU A N 1
ATOM 994 C CA . GLU A 1 129 ? 17.849 -6.491 -10.239 1.00 88.44 129 GLU A CA 1
ATOM 995 C C . GLU A 1 129 ? 18.370 -5.271 -9.460 1.00 88.44 129 GLU A C 1
ATOM 997 O O . GLU A 1 129 ? 17.722 -4.766 -8.546 1.00 88.44 129 GLU A O 1
ATOM 1002 N N . SER A 1 130 ? 19.536 -4.751 -9.852 1.00 90.12 130 SER A N 1
ATOM 1003 C CA . SER A 1 130 ? 20.152 -3.558 -9.261 1.00 90.12 130 SER A CA 1
ATOM 1004 C C . SER A 1 130 ? 19.485 -2.239 -9.676 1.00 90.12 130 SER A C 1
ATOM 1006 O O . SER A 1 130 ? 19.826 -1.185 -9.135 1.00 90.12 130 SER A O 1
ATOM 1008 N N . SER A 1 131 ? 18.549 -2.268 -10.631 1.00 94.00 131 SER A N 1
ATOM 1009 C CA . SER A 1 131 ? 17.883 -1.074 -11.156 1.00 94.00 131 SER A CA 1
ATOM 1010 C C . SER A 1 131 ? 16.906 -0.444 -10.157 1.00 94.00 131 SER A C 1
ATOM 1012 O O . SER A 1 131 ? 16.300 -1.114 -9.320 1.00 94.00 131 SER A O 1
ATOM 1014 N N . ALA A 1 132 ? 16.679 0.864 -10.309 1.00 93.25 132 ALA A N 1
ATOM 1015 C CA . ALA A 1 132 ? 15.688 1.608 -9.531 1.00 93.25 132 ALA A CA 1
ATOM 1016 C C . ALA A 1 132 ? 14.259 1.038 -9.659 1.00 93.25 132 ALA A C 1
ATOM 1018 O O . ALA A 1 132 ? 13.483 1.099 -8.706 1.00 93.25 132 ALA A O 1
ATOM 1019 N N . ILE A 1 133 ? 13.921 0.457 -10.819 1.00 93.38 133 ILE A N 1
ATOM 1020 C CA . ILE A 1 133 ? 12.625 -0.191 -11.055 1.00 93.38 133 ILE A CA 1
ATOM 1021 C C . ILE A 1 133 ? 12.526 -1.490 -10.248 1.00 93.38 133 ILE A C 1
ATOM 1023 O O . ILE A 1 133 ? 11.576 -1.633 -9.485 1.00 93.38 133 ILE A O 1
ATOM 1027 N N . ALA A 1 134 ? 13.507 -2.396 -10.344 1.00 92.00 134 ALA A N 1
ATOM 1028 C CA . ALA A 1 134 ? 13.501 -3.659 -9.596 1.00 92.00 134 ALA A CA 1
ATOM 1029 C C . ALA A 1 134 ? 13.452 -3.432 -8.072 1.00 92.00 134 ALA A C 1
ATOM 1031 O O . ALA A 1 134 ? 12.590 -3.983 -7.387 1.00 92.00 134 ALA A O 1
ATOM 1032 N N . LYS A 1 135 ? 14.288 -2.523 -7.556 1.00 93.69 135 LYS A N 1
ATOM 1033 C CA . LYS A 1 135 ? 14.251 -2.067 -6.154 1.00 93.69 135 LYS A CA 1
ATOM 1034 C C . LYS A 1 135 ? 12.878 -1.529 -5.748 1.00 93.69 135 LYS A C 1
ATOM 1036 O O . LYS A 1 135 ? 12.355 -1.893 -4.696 1.00 93.69 135 LYS A O 1
ATOM 1041 N N . GLY A 1 136 ? 12.260 -0.714 -6.604 1.00 94.44 136 GLY A N 1
ATOM 1042 C CA . GLY A 1 136 ? 10.910 -0.202 -6.386 1.00 94.44 136 GLY A CA 1
ATOM 1043 C C . GLY A 1 136 ? 9.855 -1.310 -6.313 1.00 94.44 136 GLY A C 1
ATOM 1044 O O . GLY A 1 136 ? 9.021 -1.286 -5.411 1.00 94.44 136 GLY A O 1
ATOM 1045 N N . ARG A 1 137 ? 9.910 -2.317 -7.200 1.00 93.69 137 ARG A N 1
ATOM 1046 C CA . ARG A 1 137 ? 9.010 -3.491 -7.168 1.00 93.69 137 ARG A CA 1
ATOM 1047 C C . ARG A 1 137 ? 9.124 -4.242 -5.842 1.00 93.69 137 ARG A C 1
ATOM 1049 O O . ARG A 1 137 ? 8.111 -4.494 -5.190 1.00 93.69 137 ARG A O 1
ATOM 1056 N N . ILE A 1 138 ? 10.357 -4.515 -5.405 1.00 92.31 138 ILE A N 1
ATOM 1057 C CA . ILE A 1 138 ? 10.659 -5.166 -4.121 1.00 92.31 138 ILE A CA 1
ATOM 1058 C C . ILE A 1 138 ? 10.111 -4.341 -2.946 1.00 92.31 138 ILE A C 1
ATOM 1060 O O . ILE A 1 138 ? 9.444 -4.898 -2.074 1.00 92.31 138 ILE A O 1
ATOM 1064 N N . GLY A 1 139 ? 10.337 -3.023 -2.930 1.00 93.56 139 GLY A N 1
ATOM 1065 C CA . GLY A 1 139 ? 9.834 -2.127 -1.883 1.00 93.56 139 GLY A CA 1
ATOM 1066 C C . GLY A 1 139 ? 8.304 -2.100 -1.807 1.00 93.56 139 GLY A C 1
ATOM 1067 O O . GLY A 1 139 ? 7.734 -2.307 -0.735 1.00 93.56 139 GLY A O 1
ATOM 1068 N N . VAL A 1 140 ? 7.627 -1.937 -2.949 1.00 94.75 140 VAL A N 1
ATOM 1069 C CA . VAL A 1 140 ? 6.156 -1.969 -3.043 1.00 94.75 140 VAL A CA 1
ATOM 1070 C C . VAL A 1 140 ? 5.597 -3.314 -2.569 1.00 94.75 140 VAL A C 1
ATOM 1072 O O . VAL A 1 140 ? 4.643 -3.341 -1.787 1.00 94.75 140 VAL A O 1
ATOM 1075 N N . PHE A 1 141 ? 6.201 -4.434 -2.978 1.00 93.06 141 PHE A N 1
ATOM 1076 C CA . PHE A 1 141 ? 5.781 -5.766 -2.542 1.00 93.06 141 PHE A CA 1
ATOM 1077 C C . PHE A 1 141 ? 5.969 -5.971 -1.028 1.00 93.06 141 PHE A C 1
ATOM 1079 O O . PHE A 1 141 ? 5.028 -6.380 -0.342 1.00 93.06 141 PHE A O 1
ATOM 1086 N N . ARG A 1 142 ? 7.142 -5.621 -0.477 1.00 92.75 142 ARG A N 1
ATOM 1087 C CA . ARG A 1 142 ? 7.443 -5.714 0.966 1.00 92.75 142 ARG A CA 1
ATOM 1088 C C . ARG A 1 142 ? 6.493 -4.870 1.817 1.00 92.75 142 ARG A C 1
ATOM 1090 O O . ARG A 1 142 ? 6.004 -5.351 2.837 1.00 92.75 142 ARG A O 1
ATOM 1097 N N . ILE A 1 143 ? 6.191 -3.641 1.400 1.00 95.31 143 ILE A N 1
ATOM 1098 C CA . ILE A 1 143 ? 5.247 -2.783 2.127 1.00 95.31 143 ILE A CA 1
ATOM 1099 C C . ILE A 1 143 ? 3.819 -3.342 2.017 1.00 95.31 143 ILE A C 1
ATOM 1101 O O . ILE A 1 143 ? 3.116 -3.400 3.024 1.00 95.31 143 ILE A O 1
ATOM 1105 N N . THR A 1 144 ? 3.414 -3.869 0.855 1.00 95.50 144 THR A N 1
ATOM 1106 C CA . THR A 1 144 ? 2.105 -4.537 0.691 1.00 95.50 144 THR A CA 1
ATOM 1107 C C . THR A 1 144 ? 1.967 -5.756 1.614 1.00 95.50 144 THR A C 1
ATOM 1109 O O . THR A 1 144 ? 0.956 -5.882 2.307 1.00 95.50 144 THR A O 1
ATOM 1112 N N . LYS A 1 145 ? 3.005 -6.603 1.716 1.00 93.62 145 LYS A N 1
ATOM 1113 C CA . LYS A 1 145 ? 3.089 -7.708 2.694 1.00 93.62 145 LYS A CA 1
ATOM 1114 C C . LYS A 1 145 ? 2.826 -7.223 4.119 1.00 93.62 145 LYS A C 1
ATOM 1116 O O . LYS A 1 145 ? 2.085 -7.862 4.866 1.00 93.62 145 LYS A O 1
ATOM 1121 N N . GLN A 1 146 ? 3.385 -6.073 4.484 1.00 94.75 146 GLN A N 1
ATOM 1122 C CA . GLN A 1 146 ? 3.288 -5.532 5.838 1.00 94.75 146 GLN A CA 1
ATOM 1123 C C . GLN A 1 146 ? 1.959 -4.830 6.129 1.00 94.75 146 GLN A C 1
ATOM 1125 O O . GLN A 1 146 ? 1.458 -4.960 7.247 1.00 94.75 146 GLN A O 1
ATOM 1130 N N . ILE A 1 147 ? 1.318 -4.207 5.135 1.00 96.25 147 ILE A N 1
ATOM 1131 C CA . ILE A 1 147 ? -0.095 -3.792 5.220 1.00 96.25 147 ILE A CA 1
ATOM 1132 C C . ILE A 1 147 ? -0.972 -5.021 5.488 1.00 96.25 147 ILE A C 1
ATOM 1134 O O . ILE A 1 147 ? -1.781 -5.017 6.418 1.00 96.25 147 ILE A O 1
ATOM 1138 N N . VAL A 1 148 ? -0.783 -6.100 4.715 1.00 95.69 148 VAL A N 1
ATOM 1139 C CA . VAL A 1 148 ? -1.610 -7.309 4.840 1.00 95.69 148 VAL A CA 1
ATOM 1140 C C . VAL A 1 148 ? -1.431 -7.995 6.194 1.00 95.69 148 VAL A C 1
ATOM 1142 O O . VAL A 1 148 ? -2.431 -8.409 6.781 1.00 95.69 148 VAL A O 1
ATOM 1145 N N . ASN A 1 149 ? -0.196 -8.083 6.700 1.00 94.06 149 ASN A N 1
ATOM 1146 C CA . ASN A 1 149 ? 0.098 -8.581 8.045 1.00 94.06 149 ASN A CA 1
ATOM 1147 C C . ASN A 1 149 ? -0.569 -7.707 9.118 1.00 94.06 149 ASN A C 1
ATOM 1149 O 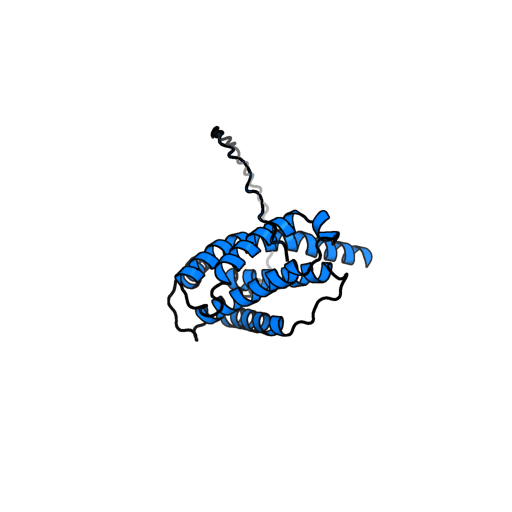O . ASN A 1 149 ? -1.397 -8.206 9.873 1.00 94.06 149 ASN A O 1
ATOM 1153 N N . THR A 1 150 ? -0.295 -6.397 9.116 1.00 95.31 150 THR A N 1
ATOM 1154 C CA . THR A 1 150 ? -0.818 -5.440 10.110 1.00 95.31 150 THR A CA 1
ATOM 1155 C C . THR A 1 150 ? -2.345 -5.507 10.228 1.00 95.31 150 THR A C 1
ATOM 1157 O O . THR A 1 150 ? -2.883 -5.580 11.328 1.00 95.31 150 THR A O 1
ATOM 1160 N N . MET A 1 151 ? -3.061 -5.546 9.100 1.00 97.00 151 MET A N 1
ATOM 1161 C CA . MET A 1 151 ? -4.529 -5.610 9.090 1.00 97.00 151 MET A CA 1
ATOM 1162 C C . MET A 1 151 ? -5.092 -7.010 9.401 1.00 97.00 151 MET A C 1
ATOM 1164 O O . MET A 1 151 ? -6.237 -7.128 9.848 1.00 97.00 151 MET A O 1
ATOM 1168 N N . ARG A 1 152 ? -4.313 -8.081 9.177 1.00 95.00 152 ARG A N 1
ATOM 1169 C CA . ARG A 1 152 ? -4.696 -9.461 9.533 1.00 95.00 152 ARG A CA 1
ATOM 1170 C C . ARG A 1 152 ? -4.706 -9.653 11.043 1.00 95.00 152 ARG A C 1
ATOM 1172 O O . ARG A 1 152 ? -5.587 -10.341 11.552 1.00 95.00 152 ARG A O 1
ATOM 1179 N N . ASP A 1 153 ? -3.740 -9.051 11.726 1.00 93.50 153 ASP A N 1
ATOM 1180 C CA . ASP A 1 153 ? -3.489 -9.279 13.148 1.00 93.50 153 ASP A CA 1
ATOM 1181 C C . ASP A 1 153 ? -4.562 -8.615 14.050 1.00 93.50 153 ASP A C 1
ATOM 1183 O O . ASP A 1 153 ? -4.695 -8.972 15.220 1.00 93.50 153 ASP A O 1
ATOM 1187 N N . ILE A 1 154 ? -5.412 -7.737 13.492 1.00 95.12 154 ILE A N 1
ATOM 1188 C CA . ILE A 1 154 ? -6.616 -7.205 14.155 1.00 95.12 154 ILE A CA 1
ATOM 1189 C C . ILE A 1 154 ? -7.613 -8.353 14.420 1.00 95.12 154 ILE A C 1
ATOM 1191 O O . ILE A 1 154 ? -8.122 -8.953 13.464 1.00 95.12 154 ILE A O 1
ATOM 1195 N N . PRO A 1 155 ? -7.982 -8.657 15.678 1.00 94.19 155 PRO A N 1
ATOM 1196 C CA . PRO A 1 155 ? -8.768 -9.846 15.996 1.00 94.19 155 PRO A CA 1
ATOM 1197 C C . PRO A 1 155 ? -10.197 -9.787 15.418 1.00 94.19 155 PRO A C 1
ATOM 1199 O O . PRO A 1 155 ? -10.763 -8.698 15.282 1.00 94.19 155 PRO A O 1
ATOM 1202 N N . PRO A 1 156 ? -10.844 -10.933 15.115 1.00 93.19 156 PRO A N 1
ATOM 1203 C CA . PRO A 1 156 ? -12.239 -10.978 14.652 1.00 93.19 156 PRO A CA 1
ATOM 1204 C C . PRO A 1 156 ? -13.247 -10.327 15.611 1.00 93.19 156 PRO A C 1
ATOM 1206 O O . PRO A 1 156 ? -14.299 -9.873 15.177 1.00 93.19 156 PRO A O 1
ATOM 1209 N N . THR A 1 157 ? -12.916 -10.270 16.903 1.00 94.12 157 THR A N 1
ATOM 1210 C CA . THR A 1 157 ? -13.713 -9.655 17.976 1.00 94.12 157 THR A CA 1
ATOM 1211 C C . THR A 1 157 ? -13.498 -8.145 18.125 1.00 94.12 157 THR A C 1
ATOM 1213 O O . THR A 1 157 ? -14.113 -7.539 18.999 1.00 94.12 157 THR A O 1
ATOM 1216 N N . SER A 1 158 ? -12.618 -7.531 17.325 1.00 95.62 158 SER A N 1
ATOM 1217 C CA . SER A 1 158 ? -12.370 -6.087 17.366 1.00 95.62 158 SER A CA 1
ATOM 1218 C C . SER A 1 158 ? -13.614 -5.298 16.960 1.00 95.62 158 SER A C 1
ATOM 1220 O O . SER A 1 158 ? -14.200 -5.553 15.905 1.00 95.62 158 SER A O 1
ATOM 1222 N N . SER A 1 159 ? -13.972 -4.275 17.741 1.00 96.12 159 SER A N 1
ATOM 1223 C CA . SER A 1 159 ? -15.063 -3.357 17.391 1.00 96.12 159 SER A CA 1
ATOM 1224 C C . SER A 1 159 ? -14.795 -2.594 16.090 1.00 96.12 159 SER A C 1
ATOM 1226 O O . SER A 1 159 ? -15.746 -2.224 15.402 1.00 96.12 159 SER A O 1
ATOM 1228 N N . LEU A 1 160 ? -13.527 -2.427 15.684 1.00 96.06 160 LEU A N 1
ATOM 1229 C CA . LEU A 1 160 ? -13.177 -1.804 14.404 1.00 96.06 160 LEU A CA 1
ATOM 1230 C C . LEU A 1 160 ? -13.773 -2.566 13.211 1.00 96.06 160 LEU A C 1
ATOM 1232 O O . LEU A 1 160 ? -14.159 -1.939 12.228 1.00 96.06 160 LEU A O 1
ATOM 1236 N N . ARG A 1 161 ? -13.906 -3.898 13.300 1.00 95.25 161 ARG A N 1
ATOM 1237 C CA . ARG A 1 161 ? -14.481 -4.725 12.223 1.00 95.25 161 ARG A CA 1
ATOM 1238 C C . ARG A 1 161 ? -15.973 -4.479 12.016 1.00 95.25 161 ARG A C 1
ATOM 1240 O O . ARG A 1 161 ? -16.440 -4.559 10.885 1.00 95.25 161 ARG A O 1
ATOM 1247 N N . SER A 1 162 ? -16.704 -4.168 13.086 1.00 96.75 162 SER A N 1
ATOM 1248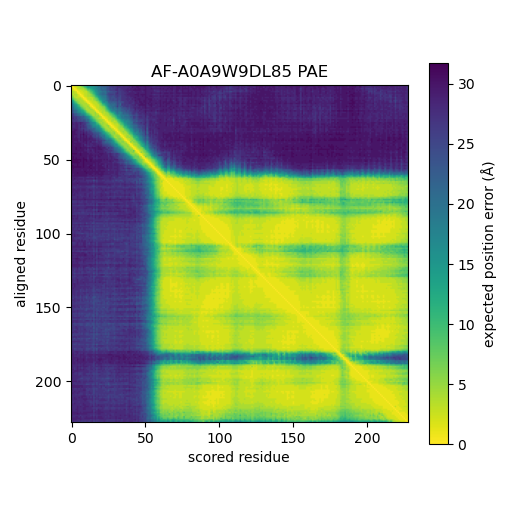 C CA . SER A 1 162 ? -18.115 -3.767 13.016 1.00 96.75 162 SER A CA 1
ATOM 1249 C C . SER A 1 162 ? -18.307 -2.285 12.690 1.00 96.75 162 SER A C 1
ATOM 1251 O O . SER A 1 162 ? -19.304 -1.940 12.065 1.00 96.75 162 SER A O 1
ATOM 1253 N N . SER A 1 163 ? -17.379 -1.417 13.107 1.00 97.44 163 SER A N 1
ATOM 1254 C CA . SER A 1 163 ? -17.488 0.036 12.916 1.00 97.44 163 SER A CA 1
ATOM 1255 C C . SER A 1 163 ? -17.053 0.514 11.530 1.00 97.44 163 SER A C 1
ATOM 1257 O O . SER A 1 163 ? -17.571 1.526 11.072 1.00 97.44 163 SER A O 1
ATOM 1259 N N . TYR A 1 164 ? -16.119 -0.193 10.879 1.00 97.88 164 TYR A N 1
ATOM 1260 C CA . TYR A 1 164 ? -15.511 0.204 9.599 1.00 97.88 164 TYR A CA 1
ATOM 1261 C C . TYR A 1 164 ? -15.502 -0.948 8.569 1.00 97.88 164 TYR A C 1
ATOM 1263 O O . TYR A 1 164 ? -14.433 -1.352 8.087 1.00 97.88 164 TYR A O 1
ATOM 1271 N N . PRO A 1 165 ? -16.662 -1.562 8.258 1.00 97.62 165 PRO A N 1
ATOM 1272 C CA . PRO A 1 165 ? -16.734 -2.747 7.400 1.00 97.62 165 PRO A CA 1
ATOM 1273 C C . PRO A 1 165 ? -16.176 -2.508 5.986 1.00 97.62 165 PRO A C 1
ATOM 1275 O 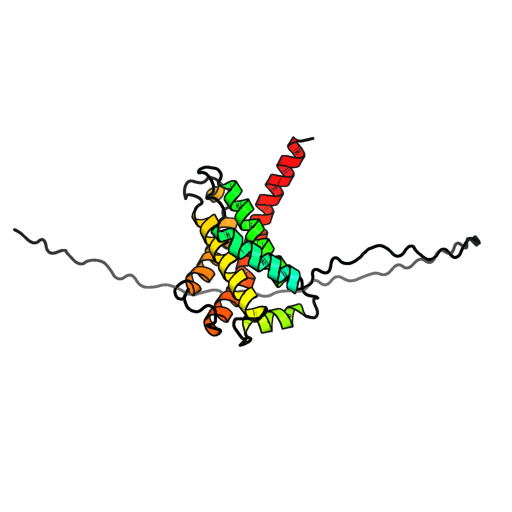O . PRO A 1 165 ? -15.572 -3.412 5.410 1.00 97.62 165 PRO A O 1
ATOM 1278 N N . GLU A 1 166 ? -16.304 -1.297 5.441 1.00 97.81 166 GLU A N 1
ATOM 1279 C CA . GLU A 1 166 ? -15.755 -0.892 4.140 1.00 97.81 166 GLU A CA 1
ATOM 1280 C C . GLU A 1 166 ? -14.214 -0.919 4.085 1.00 97.81 166 GLU A C 1
ATOM 1282 O O . GLU A 1 166 ? -13.635 -1.305 3.062 1.00 97.81 166 GLU A O 1
ATOM 1287 N N . VAL A 1 167 ? -13.531 -0.600 5.192 1.00 97.94 167 VAL A N 1
ATOM 1288 C CA . VAL A 1 167 ? -12.065 -0.734 5.294 1.00 97.94 167 VAL A CA 1
ATOM 1289 C C . VAL A 1 167 ? -11.668 -2.209 5.240 1.00 97.94 167 VAL A C 1
ATOM 1291 O O . VAL A 1 167 ? -10.734 -2.581 4.532 1.00 97.94 167 VAL A O 1
ATOM 1294 N N . PHE A 1 168 ? -12.407 -3.084 5.928 1.00 98.00 168 PHE A N 1
ATOM 1295 C CA . PHE A 1 168 ? -12.146 -4.526 5.890 1.00 98.00 168 PHE A CA 1
ATOM 1296 C C . PHE A 1 168 ? -12.540 -5.186 4.559 1.00 98.00 168 PHE A C 1
ATOM 1298 O O . PHE A 1 168 ? -11.918 -6.177 4.172 1.00 98.00 168 PHE A O 1
ATOM 1305 N N . GLN A 1 169 ? -13.514 -4.634 3.830 1.00 97.69 169 GLN A N 1
ATOM 1306 C CA . GLN A 1 169 ? -13.877 -5.079 2.482 1.00 97.69 169 GLN A CA 1
ATOM 1307 C C . GLN A 1 169 ? -12.746 -4.811 1.479 1.00 97.69 169 GLN A C 1
ATOM 1309 O O . GLN A 1 169 ? -12.312 -5.735 0.789 1.00 97.69 169 GLN A O 1
ATOM 1314 N N . THR A 1 170 ? -12.250 -3.572 1.431 1.00 97.62 170 THR A N 1
ATOM 1315 C CA . THR A 1 170 ? -11.141 -3.157 0.547 1.00 97.62 170 THR A CA 1
ATOM 1316 C C . THR A 1 170 ? -9.823 -3.836 0.923 1.00 97.62 170 THR A C 1
ATOM 1318 O O . THR A 1 170 ? -9.145 -4.391 0.059 1.00 97.62 170 THR A O 1
ATOM 1321 N N . TYR A 1 171 ? -9.519 -3.948 2.221 1.00 97.62 171 TYR A N 1
ATOM 1322 C CA . TYR A 1 171 ? -8.442 -4.809 2.723 1.00 97.62 171 TYR A CA 1
ATOM 1323 C C . TYR A 1 171 ? -8.574 -6.256 2.220 1.00 97.62 171 TYR A C 1
ATOM 1325 O O . TYR A 1 171 ? -7.596 -6.844 1.761 1.00 97.62 171 TYR A O 1
ATOM 1333 N N . GLY A 1 172 ? -9.776 -6.836 2.277 1.00 97.38 172 GLY A N 1
ATOM 1334 C CA . GLY A 1 172 ? -10.030 -8.204 1.826 1.00 97.38 172 GLY A CA 1
ATOM 1335 C C . GLY A 1 172 ? -9.847 -8.402 0.318 1.00 97.38 172 GLY A C 1
ATOM 1336 O O . GLY A 1 172 ? -9.581 -9.523 -0.119 1.00 97.38 172 GLY A O 1
ATOM 1337 N N . ALA A 1 173 ? -9.967 -7.345 -0.487 1.00 96.19 173 ALA A N 1
ATOM 1338 C CA . ALA A 1 173 ? -9.635 -7.365 -1.908 1.00 96.19 173 ALA A CA 1
ATOM 1339 C C . ALA A 1 173 ? -8.117 -7.240 -2.135 1.00 96.19 173 ALA A C 1
ATOM 1341 O O . ALA A 1 173 ? -7.525 -8.114 -2.772 1.00 96.19 173 ALA A O 1
ATOM 1342 N N . LEU A 1 174 ? -7.459 -6.266 -1.494 1.00 95.44 174 LEU A N 1
ATOM 1343 C CA . LEU A 1 174 ? -5.998 -6.104 -1.503 1.00 95.44 174 LEU A CA 1
ATOM 1344 C C . LEU A 1 174 ? -5.262 -7.380 -1.037 1.00 95.44 174 LEU A C 1
ATOM 1346 O O . LEU A 1 174 ? -4.291 -7.814 -1.660 1.00 95.44 174 LEU A O 1
ATOM 1350 N N . GLN A 1 175 ? -5.766 -8.041 0.009 1.00 96.12 175 GLN A N 1
ATOM 1351 C CA . GLN A 1 175 ? -5.238 -9.312 0.507 1.00 96.12 175 GLN A CA 1
ATOM 1352 C C . GLN A 1 175 ? -5.345 -10.442 -0.530 1.00 96.12 175 GLN A C 1
ATOM 1354 O O . GLN A 1 175 ? -4.446 -11.276 -0.593 1.00 96.12 175 GLN A O 1
ATOM 1359 N N . LYS A 1 176 ? -6.397 -10.490 -1.361 1.00 94.19 176 LYS A N 1
ATOM 1360 C CA . LYS A 1 176 ? -6.509 -11.498 -2.435 1.00 94.19 176 LYS A CA 1
ATOM 1361 C C . LYS A 1 176 ? -5.460 -11.275 -3.521 1.00 94.19 176 LYS A C 1
ATOM 1363 O O . LYS A 1 176 ? -4.848 -12.247 -3.958 1.00 94.19 176 LYS A O 1
ATOM 1368 N N . ILE A 1 177 ? -5.223 -10.021 -3.915 1.00 92.12 177 ILE A N 1
ATOM 1369 C CA . ILE A 1 177 ? -4.167 -9.670 -4.877 1.00 92.12 177 ILE A CA 1
ATOM 1370 C C . ILE A 1 177 ? -2.800 -10.098 -4.337 1.00 92.12 177 ILE A C 1
ATOM 1372 O O . ILE A 1 177 ? -2.074 -10.827 -5.008 1.00 92.12 177 ILE A O 1
ATOM 1376 N N . TYR A 1 178 ? -2.490 -9.742 -3.087 1.00 92.06 178 TYR A N 1
ATOM 1377 C CA . TYR A 1 178 ? -1.258 -10.164 -2.420 1.00 92.06 178 TYR A CA 1
ATOM 1378 C C . TYR A 1 178 ? -1.125 -11.698 -2.346 1.00 92.06 178 TYR A C 1
ATOM 1380 O O . TYR A 1 178 ? -0.135 -12.255 -2.814 1.00 92.06 178 TYR A O 1
ATOM 1388 N N . ASN A 1 179 ? -2.148 -12.405 -1.855 1.00 90.69 179 ASN A N 1
ATOM 1389 C CA . ASN A 1 179 ? -2.144 -13.868 -1.726 1.00 90.69 179 ASN A CA 1
ATOM 1390 C C . ASN A 1 179 ? -2.047 -14.615 -3.071 1.00 90.69 179 ASN A C 1
ATOM 1392 O O . ASN A 1 179 ? -1.684 -15.787 -3.077 1.00 90.69 179 ASN A O 1
ATOM 1396 N N . THR A 1 180 ? -2.358 -13.966 -4.197 1.00 83.38 180 THR A N 1
ATOM 1397 C CA . THR A 1 180 ? -2.167 -14.540 -5.543 1.00 83.38 180 THR A CA 1
ATOM 1398 C C . THR A 1 180 ? -0.683 -14.561 -5.943 1.00 83.38 180 THR A C 1
ATOM 1400 O O . THR A 1 180 ? -0.276 -15.395 -6.746 1.00 83.38 180 THR A O 1
ATOM 1403 N N . TYR A 1 181 ? 0.135 -13.686 -5.348 1.00 80.62 181 TYR A N 1
ATOM 1404 C CA . TYR A 1 181 ? 1.564 -13.527 -5.633 1.00 80.62 181 TYR A CA 1
ATOM 1405 C C . TYR A 1 181 ? 2.480 -14.230 -4.610 1.00 80.62 181 TYR A C 1
ATOM 1407 O O . TYR A 1 181 ? 3.507 -14.795 -4.976 1.00 80.62 181 TYR A O 1
ATOM 1415 N N . VAL A 1 182 ? 2.079 -14.269 -3.331 1.00 73.81 182 VAL A N 1
ATOM 1416 C CA . VAL A 1 182 ? 2.816 -14.919 -2.219 1.00 73.81 182 VAL A CA 1
ATOM 1417 C C . VAL A 1 182 ? 3.322 -16.348 -2.473 1.00 73.81 182 VAL A C 1
ATOM 1419 O O . VAL A 1 182 ? 4.392 -16.660 -1.956 1.00 73.81 182 VAL A O 1
ATOM 1422 N N . PRO A 1 183 ? 2.645 -17.237 -3.232 1.00 58.69 183 PRO A N 1
ATOM 1423 C CA . PRO A 1 183 ? 3.142 -18.597 -3.464 1.00 58.69 183 PRO A CA 1
ATOM 1424 C C . PRO A 1 183 ? 4.517 -18.690 -4.151 1.00 58.69 183 PRO A C 1
ATOM 1426 O O . PRO A 1 183 ? 5.031 -19.796 -4.292 1.00 58.69 183 PRO A O 1
ATOM 1429 N N . ALA A 1 184 ? 5.095 -17.564 -4.585 1.00 55.75 184 ALA A N 1
ATOM 1430 C CA . ALA A 1 184 ? 6.395 -17.464 -5.236 1.00 55.75 184 ALA A CA 1
ATOM 1431 C C . ALA A 1 184 ? 7.291 -16.357 -4.625 1.00 55.75 184 ALA A C 1
ATOM 1433 O O . ALA A 1 184 ? 7.883 -15.575 -5.364 1.00 55.75 184 ALA A O 1
ATOM 1434 N N . GLU A 1 185 ? 7.430 -16.280 -3.288 1.00 58.09 185 GLU A N 1
ATOM 1435 C CA . GLU A 1 185 ? 8.340 -15.303 -2.632 1.00 58.09 185 GLU A CA 1
ATOM 1436 C C . GLU A 1 185 ? 9.814 -15.389 -3.100 1.00 58.09 185 GLU A C 1
ATOM 1438 O O . GLU A 1 185 ? 10.587 -14.471 -2.833 1.00 58.09 185 GLU A O 1
ATOM 1443 N N . GLU A 1 186 ? 10.200 -16.462 -3.799 1.00 56.88 186 GLU A N 1
ATOM 1444 C CA . GLU A 1 186 ? 11.550 -16.696 -4.329 1.00 56.88 186 GLU A CA 1
ATOM 1445 C C . GLU A 1 186 ? 11.869 -15.939 -5.634 1.00 56.88 186 GLU A C 1
ATOM 1447 O O . GLU A 1 186 ? 13.049 -15.762 -5.927 1.00 56.88 186 GLU A O 1
ATOM 1452 N N . ASP A 1 187 ? 10.876 -15.459 -6.400 1.00 66.56 187 ASP A N 1
ATOM 1453 C CA . ASP A 1 187 ? 11.129 -14.756 -7.672 1.00 66.56 187 ASP A CA 1
ATOM 1454 C C . ASP A 1 187 ? 10.271 -13.490 -7.848 1.00 66.56 187 ASP A C 1
ATOM 1456 O O . ASP A 1 187 ? 9.241 -13.468 -8.522 1.00 66.56 187 ASP A O 1
ATOM 1460 N N . VAL A 1 188 ? 10.737 -12.387 -7.253 1.00 65.25 188 VAL A N 1
ATOM 1461 C CA . VAL A 1 188 ? 10.152 -11.045 -7.447 1.00 65.25 188 VAL A CA 1
ATOM 1462 C C . VAL A 1 188 ? 10.490 -10.459 -8.835 1.00 65.25 188 VAL A C 1
ATOM 1464 O O . VAL A 1 188 ? 9.967 -9.407 -9.204 1.00 65.25 188 VAL A O 1
ATOM 1467 N N . ASN A 1 189 ? 11.333 -11.137 -9.623 1.00 68.38 189 ASN A N 1
ATOM 1468 C CA . ASN A 1 189 ? 11.669 -10.755 -10.992 1.00 68.38 189 ASN A CA 1
ATOM 1469 C C . ASN A 1 189 ? 10.787 -11.458 -12.043 1.00 68.38 189 ASN A C 1
ATOM 1471 O O . ASN A 1 189 ? 10.889 -11.112 -13.223 1.00 68.38 189 ASN A O 1
ATOM 1475 N N . ASP A 1 190 ? 9.894 -12.372 -11.637 1.00 86.19 190 ASP A N 1
ATOM 1476 C CA . ASP A 1 190 ? 8.838 -12.938 -12.482 1.00 86.19 190 ASP A CA 1
ATOM 1477 C C . ASP A 1 190 ? 7.920 -11.811 -12.985 1.00 86.19 190 ASP A C 1
ATOM 1479 O O . ASP A 1 190 ? 7.010 -11.328 -12.303 1.00 86.19 190 ASP A O 1
ATOM 1483 N N . LEU A 1 191 ? 8.214 -11.355 -14.201 1.00 88.38 191 LEU A N 1
ATOM 1484 C CA . LEU A 1 191 ? 7.621 -10.170 -14.803 1.00 88.38 191 LEU A CA 1
ATOM 1485 C C . LEU A 1 191 ? 6.123 -10.341 -15.087 1.00 88.38 191 LEU A C 1
ATOM 1487 O O . LEU A 1 191 ? 5.365 -9.376 -14.959 1.00 88.38 191 LEU A O 1
ATOM 1491 N N . ASP A 1 192 ? 5.693 -11.555 -15.431 1.00 88.31 192 ASP A N 1
ATOM 1492 C CA . ASP A 1 192 ? 4.292 -11.861 -15.717 1.00 88.31 192 ASP A CA 1
ATOM 1493 C C . ASP A 1 192 ? 3.472 -11.828 -14.425 1.00 88.31 192 ASP A C 1
ATOM 1495 O O . ASP A 1 192 ? 2.440 -11.148 -14.358 1.00 88.31 192 ASP A O 1
ATOM 1499 N N . ARG A 1 193 ? 3.962 -12.475 -13.356 1.00 86.56 193 ARG A N 1
ATOM 1500 C CA . ARG A 1 193 ? 3.337 -12.385 -12.027 1.00 86.56 193 ARG A CA 1
ATOM 1501 C C . ARG A 1 193 ? 3.351 -10.960 -11.495 1.00 86.56 193 ARG A C 1
ATOM 1503 O O . ARG A 1 193 ? 2.340 -10.513 -10.949 1.00 86.56 193 ARG A O 1
ATOM 1510 N N . TRP A 1 194 ? 4.460 -10.238 -11.656 1.00 91.44 194 TRP A N 1
ATOM 1511 C CA . TRP A 1 194 ? 4.575 -8.852 -11.205 1.00 91.44 194 TRP A CA 1
ATOM 1512 C C . TRP A 1 194 ? 3.559 -7.957 -11.921 1.00 91.44 194 TRP A C 1
ATOM 1514 O O . TRP A 1 194 ? 2.866 -7.175 -11.269 1.00 91.44 194 TRP A O 1
ATOM 1524 N N . SER A 1 195 ? 3.405 -8.111 -13.238 1.00 92.00 195 SER A N 1
ATOM 1525 C CA . SER A 1 195 ? 2.413 -7.377 -14.026 1.00 92.00 195 SER A CA 1
ATOM 1526 C C . SER A 1 195 ? 0.986 -7.646 -13.525 1.00 92.00 195 SER A C 1
ATOM 1528 O O . SER A 1 195 ? 0.234 -6.699 -13.288 1.00 92.00 195 SER A O 1
ATOM 1530 N N . MET A 1 196 ? 0.627 -8.912 -13.264 1.00 89.75 196 MET A N 1
ATOM 1531 C CA . MET A 1 196 ? -0.684 -9.272 -12.696 1.00 89.75 196 MET A CA 1
ATOM 1532 C C . MET A 1 196 ? -0.908 -8.672 -11.300 1.00 89.75 196 MET A C 1
ATOM 1534 O O . MET A 1 196 ? -1.965 -8.091 -11.039 1.00 89.75 196 MET A O 1
ATOM 1538 N N . PHE A 1 197 ? 0.087 -8.773 -10.412 1.00 92.19 197 PHE A N 1
ATOM 1539 C CA . PHE A 1 197 ? 0.036 -8.186 -9.072 1.00 92.19 197 PHE A CA 1
ATOM 1540 C C . PHE A 1 197 ? -0.125 -6.665 -9.132 1.00 92.19 197 PHE A C 1
ATOM 1542 O O . PHE A 1 197 ? -1.004 -6.120 -8.468 1.00 92.19 197 PHE A O 1
ATOM 1549 N N . PHE A 1 198 ? 0.663 -5.977 -9.960 1.00 93.12 198 PHE A N 1
ATOM 1550 C CA . PHE A 1 198 ? 0.639 -4.520 -10.064 1.00 93.12 198 PHE A CA 1
ATOM 1551 C C . PHE A 1 198 ? -0.679 -3.987 -10.643 1.00 93.12 198 PHE A C 1
ATOM 1553 O O . PHE A 1 198 ? -1.182 -2.969 -10.165 1.00 93.12 198 PHE A O 1
AT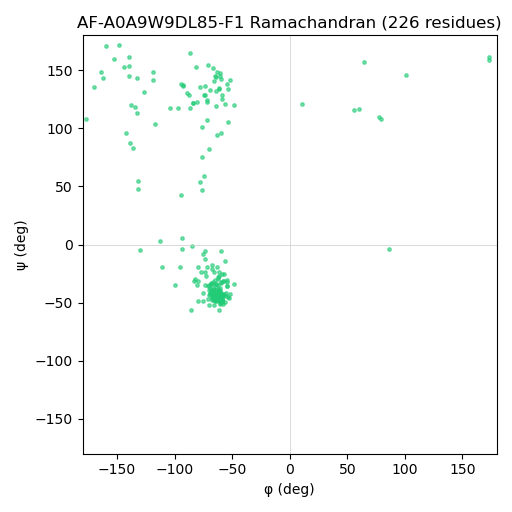OM 1560 N N . VAL A 1 199 ? -1.281 -4.684 -11.617 1.00 91.88 199 VAL A N 1
ATOM 1561 C CA . VAL A 1 199 ? -2.613 -4.337 -12.150 1.00 91.88 199 VAL A CA 1
ATOM 1562 C C . VAL A 1 199 ? -3.676 -4.381 -11.053 1.00 91.88 199 VAL A C 1
ATOM 1564 O O . VAL A 1 199 ? -4.432 -3.422 -10.914 1.00 91.88 199 VAL A O 1
ATOM 1567 N N . GLY A 1 200 ? -3.712 -5.447 -10.246 1.00 89.62 200 GLY A N 1
ATOM 1568 C CA . GLY A 1 200 ? -4.631 -5.530 -9.107 1.00 89.62 200 GLY A CA 1
ATOM 1569 C C . GLY A 1 200 ? -4.323 -4.485 -8.032 1.00 89.62 200 GLY A C 1
ATOM 1570 O O . GLY A 1 200 ? -5.219 -3.790 -7.555 1.00 89.62 200 GLY A O 1
ATOM 1571 N N . LEU A 1 201 ? -3.040 -4.322 -7.691 1.00 92.56 201 LEU A N 1
ATOM 1572 C CA . LEU A 1 201 ? -2.583 -3.408 -6.648 1.00 92.56 201 LEU A CA 1
ATOM 1573 C C . LEU A 1 201 ? -3.013 -1.965 -6.926 1.00 92.56 201 LEU A C 1
ATOM 1575 O O . LEU A 1 201 ? -3.495 -1.304 -6.013 1.00 92.56 201 LEU A O 1
ATOM 1579 N N . ARG A 1 202 ? -2.870 -1.475 -8.167 1.00 89.56 202 ARG A N 1
ATOM 1580 C CA . ARG A 1 202 ? -3.189 -0.079 -8.525 1.00 89.56 202 ARG A CA 1
ATOM 1581 C C . ARG A 1 202 ? -4.611 0.342 -8.152 1.00 89.56 202 ARG A C 1
ATOM 1583 O O . ARG A 1 202 ? -4.796 1.495 -7.774 1.00 89.56 202 ARG A O 1
ATOM 1590 N N . THR A 1 203 ? -5.586 -0.557 -8.263 1.00 90.25 203 THR A N 1
ATOM 1591 C CA . THR A 1 203 ? -6.982 -0.272 -7.901 1.00 90.25 203 THR A CA 1
ATOM 1592 C C . THR A 1 203 ? -7.210 -0.503 -6.410 1.00 90.25 203 THR A C 1
ATOM 1594 O O . THR A 1 203 ? -7.607 0.419 -5.697 1.00 90.25 203 THR A O 1
ATOM 1597 N N . GLU A 1 204 ? -6.904 -1.708 -5.919 1.00 94.75 204 GLU A N 1
ATOM 1598 C CA . GLU A 1 204 ? -7.276 -2.127 -4.560 1.00 94.75 204 GLU A CA 1
ATOM 1599 C C . GLU A 1 204 ? -6.514 -1.361 -3.468 1.00 94.75 204 GLU A C 1
ATOM 1601 O O . GLU A 1 204 ? -7.070 -1.065 -2.411 1.00 94.75 204 GLU A O 1
ATOM 1606 N N . LEU A 1 205 ? -5.251 -0.990 -3.718 1.00 95.00 205 LEU A N 1
ATOM 1607 C CA . LEU A 1 205 ? -4.457 -0.194 -2.780 1.00 95.00 205 LEU A CA 1
ATOM 1608 C C . LEU A 1 205 ? -4.996 1.230 -2.645 1.00 95.00 205 LEU A C 1
ATOM 1610 O O . LEU A 1 205 ? -5.026 1.756 -1.537 1.00 95.00 205 LEU A O 1
ATOM 1614 N N . VAL A 1 206 ? -5.401 1.858 -3.754 1.00 93.06 206 VAL A N 1
ATOM 1615 C CA . VAL A 1 206 ? -5.920 3.233 -3.735 1.00 93.06 206 VAL A CA 1
ATOM 1616 C C . VAL A 1 206 ? -7.278 3.267 -3.046 1.00 93.06 206 VAL A C 1
ATOM 1618 O O . VAL A 1 206 ? -7.493 4.139 -2.205 1.00 93.06 206 VAL A O 1
ATOM 1621 N N . GLU A 1 207 ? -8.172 2.307 -3.320 1.00 95.69 207 GLU A N 1
ATOM 1622 C CA . GLU A 1 207 ? -9.444 2.263 -2.594 1.00 95.69 207 GLU A CA 1
ATOM 1623 C C . GLU A 1 207 ? -9.218 1.993 -1.099 1.00 95.69 207 GLU A C 1
ATOM 1625 O O . GLU A 1 207 ? -9.756 2.721 -0.267 1.00 95.69 207 GLU A O 1
ATOM 1630 N N . PHE A 1 208 ? -8.356 1.032 -0.743 1.00 97.88 208 PHE A N 1
ATOM 1631 C CA . PHE A 1 208 ? -7.983 0.780 0.651 1.00 97.88 208 PHE A CA 1
ATOM 1632 C C . PHE A 1 208 ? -7.419 2.031 1.346 1.00 97.88 208 PHE A C 1
ATOM 1634 O O . PHE A 1 208 ? -7.898 2.390 2.422 1.00 97.88 208 PHE A O 1
ATOM 1641 N N . ALA A 1 209 ? -6.458 2.724 0.721 1.00 97.00 209 ALA A N 1
ATOM 1642 C CA . ALA A 1 209 ? -5.830 3.933 1.254 1.00 97.00 209 ALA A CA 1
ATOM 1643 C C . ALA A 1 209 ? -6.852 5.053 1.510 1.00 97.00 209 ALA A C 1
ATOM 1645 O O . ALA A 1 209 ? -6.821 5.681 2.567 1.00 97.00 209 ALA A O 1
ATOM 1646 N N . VAL A 1 210 ? -7.802 5.257 0.590 1.00 96.88 210 VAL A N 1
ATOM 1647 C CA . VAL A 1 210 ? -8.885 6.238 0.761 1.00 96.88 210 VAL A CA 1
ATOM 1648 C C . VAL A 1 210 ? -9.815 5.843 1.911 1.00 96.88 210 VAL A C 1
ATOM 1650 O O . VAL A 1 210 ? -10.098 6.678 2.770 1.00 96.88 210 VAL A O 1
ATOM 1653 N N . ARG A 1 211 ? -10.276 4.583 1.978 1.00 98.06 211 ARG A N 1
ATOM 1654 C CA . ARG A 1 211 ? -11.185 4.139 3.054 1.00 98.06 211 ARG A CA 1
ATOM 1655 C C . ARG A 1 211 ? -10.537 4.258 4.430 1.00 98.06 211 ARG A C 1
ATOM 1657 O O . ARG A 1 211 ? -11.175 4.755 5.353 1.00 98.06 211 ARG A O 1
ATOM 1664 N N . ILE A 1 212 ? -9.290 3.811 4.573 1.00 98.06 212 ILE A N 1
ATOM 1665 C CA . ILE A 1 212 ? -8.597 3.834 5.865 1.00 98.06 212 ILE A CA 1
ATOM 1666 C C . ILE A 1 212 ? -8.171 5.255 6.264 1.00 98.06 212 ILE A C 1
ATOM 1668 O O . ILE A 1 212 ? -8.288 5.607 7.437 1.00 98.06 212 ILE A O 1
ATOM 1672 N N . GLY A 1 213 ? -7.783 6.095 5.296 1.00 97.44 213 GLY A N 1
ATOM 1673 C CA . GLY A 1 213 ? -7.451 7.505 5.517 1.00 97.44 213 GLY A CA 1
ATOM 1674 C C . GLY A 1 213 ? -8.620 8.301 6.092 1.00 97.44 213 GLY A C 1
ATOM 1675 O O . GLY A 1 213 ? -8.458 8.953 7.118 1.00 97.44 213 GLY A O 1
ATOM 1676 N N . MET A 1 214 ? -9.829 8.143 5.535 1.00 97.56 214 MET A N 1
ATOM 1677 C CA . MET A 1 214 ? -11.048 8.778 6.069 1.00 97.56 214 MET A CA 1
ATOM 1678 C C . MET A 1 214 ? -11.297 8.464 7.555 1.00 97.56 214 MET A C 1
ATOM 1680 O O . MET A 1 214 ? -11.800 9.311 8.294 1.00 97.56 214 MET A O 1
ATOM 1684 N N . VAL A 1 215 ? -10.965 7.247 7.996 1.00 97.81 215 VAL A N 1
ATOM 1685 C CA . VAL A 1 215 ? -11.116 6.823 9.395 1.00 97.81 215 VAL A CA 1
ATOM 1686 C C . VAL A 1 215 ? -10.023 7.438 10.272 1.00 97.81 215 VAL A C 1
ATOM 1688 O O . VAL A 1 215 ? -10.326 8.029 11.309 1.00 97.81 215 VAL A O 1
ATOM 1691 N N . VAL A 1 216 ? -8.767 7.344 9.830 1.00 97.44 216 VAL A N 1
ATOM 1692 C CA . VAL A 1 216 ? -7.588 7.868 10.534 1.00 97.44 216 VAL A CA 1
ATOM 1693 C C . VAL A 1 216 ? -7.662 9.384 10.728 1.00 97.44 216 VAL A C 1
ATOM 1695 O O . VAL A 1 216 ? -7.554 9.867 11.855 1.00 97.44 216 VAL A O 1
ATOM 1698 N N . GLU A 1 217 ? -7.914 10.133 9.657 1.00 95.56 217 GLU A N 1
ATOM 1699 C CA . GLU A 1 217 ? -8.005 11.599 9.671 1.00 95.56 217 GLU A CA 1
ATOM 1700 C C . GLU A 1 217 ? -9.201 12.079 10.507 1.00 95.56 217 GLU A C 1
ATOM 1702 O O . GLU A 1 217 ? -9.145 13.128 11.157 1.00 95.56 217 GLU A O 1
ATOM 1707 N N . GLY A 1 218 ? -10.274 11.281 10.559 1.00 96.25 218 GLY A N 1
ATOM 1708 C CA . GLY A 1 218 ? -11.410 11.498 11.452 1.00 96.25 218 GLY A CA 1
ATOM 1709 C C . GLY A 1 218 ? -11.029 11.396 12.934 1.00 96.25 218 GLY A C 1
ATOM 1710 O O . GLY A 1 218 ? -11.458 12.232 13.735 1.00 96.25 218 GLY A O 1
ATOM 1711 N N . TRP A 1 219 ? -10.194 10.420 13.309 1.00 96.00 219 TRP A N 1
ATOM 1712 C CA . TRP A 1 219 ? -9.682 10.288 14.679 1.00 96.00 219 TRP A CA 1
ATOM 1713 C C . TRP A 1 219 ? -8.747 11.443 15.052 1.00 96.00 219 TRP A C 1
ATOM 1715 O O . TRP A 1 219 ? -8.913 12.038 16.118 1.00 96.00 219 TRP A O 1
ATOM 1725 N N . GLU A 1 220 ? -7.817 11.808 14.166 1.00 92.00 220 GLU A N 1
ATOM 1726 C CA . GLU A 1 220 ? -6.908 12.943 14.370 1.00 92.00 220 GLU A CA 1
ATOM 1727 C C . GLU A 1 220 ? -7.675 14.262 14.537 1.00 92.00 220 GLU A C 1
ATOM 1729 O O . GLU A 1 220 ? -7.409 15.031 15.465 1.00 92.00 220 GLU A O 1
ATOM 1734 N N . SER A 1 221 ? -8.685 14.497 13.696 1.00 94.44 221 SER A N 1
ATOM 1735 C CA . SER A 1 221 ? -9.545 15.684 13.764 1.00 94.44 221 SER A CA 1
ATOM 1736 C C . SER A 1 221 ? -10.325 15.763 15.081 1.00 94.44 221 SER A C 1
ATOM 1738 O O . SER A 1 221 ? -10.388 16.828 15.700 1.00 94.44 221 SER A O 1
ATOM 1740 N N . ALA A 1 222 ? -10.893 14.644 15.545 1.00 93.00 222 ALA A N 1
ATOM 1741 C CA . ALA A 1 222 ? -11.607 14.585 16.820 1.00 93.00 222 ALA A CA 1
ATOM 1742 C C . ALA A 1 222 ? -10.673 14.835 18.019 1.00 93.00 222 ALA A C 1
ATOM 1744 O O . ALA A 1 222 ? -11.033 15.535 1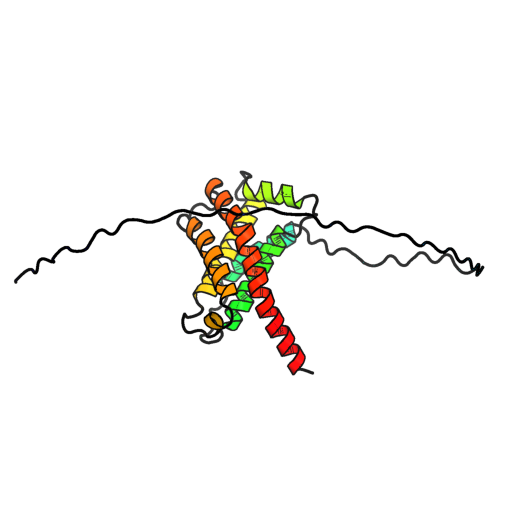8.966 1.00 93.00 222 ALA A O 1
ATOM 1745 N N . GLU A 1 223 ? -9.451 14.309 17.965 1.00 90.62 223 GLU A N 1
ATOM 1746 C CA . GLU A 1 223 ? -8.444 14.488 19.008 1.00 90.62 223 GLU A CA 1
ATOM 1747 C C . GLU A 1 223 ? -7.904 15.930 19.064 1.00 90.62 223 GLU A C 1
ATOM 1749 O O . GLU A 1 223 ? -7.671 16.467 20.148 1.00 90.62 223 GLU A O 1
ATOM 1754 N N . GLN A 1 224 ? -7.779 16.610 17.918 1.00 89.00 224 GLN A N 1
ATOM 1755 C CA . GLN A 1 224 ? -7.466 18.045 17.865 1.00 89.00 224 GLN A CA 1
ATOM 1756 C C . GLN A 1 224 ? -8.594 18.926 18.421 1.00 89.00 224 GLN A C 1
ATOM 1758 O O . GLN A 1 224 ? -8.315 19.983 18.987 1.00 89.00 224 GLN A O 1
ATOM 1763 N N . GLN A 1 225 ? -9.860 18.522 18.270 1.00 90.81 225 GLN A N 1
ATOM 1764 C CA . GLN A 1 225 ? -11.004 19.258 18.823 1.00 90.81 225 GLN A CA 1
ATOM 1765 C C . GLN A 1 225 ? -11.088 19.150 20.350 1.00 90.81 225 GLN A C 1
ATOM 1767 O O . GLN A 1 225 ? -11.416 20.135 20.997 1.00 90.81 225 GLN A O 1
ATOM 1772 N N . ARG A 1 226 ? -10.732 17.999 20.939 1.00 90.19 226 ARG A N 1
ATOM 1773 C CA . ARG A 1 226 ? -10.695 17.799 22.406 1.00 90.19 226 ARG A CA 1
ATOM 1774 C C . ARG A 1 226 ? -9.611 18.600 23.133 1.00 90.19 226 ARG A C 1
ATOM 1776 O O . ARG A 1 226 ? -9.665 18.716 24.352 1.00 90.19 226 ARG A O 1
ATOM 1783 N N . LYS A 1 227 ? -8.604 19.088 22.405 1.00 88.25 227 LYS A N 1
ATOM 1784 C CA . LYS A 1 227 ? -7.454 19.845 22.935 1.00 88.25 227 LYS A CA 1
ATOM 1785 C C . LYS A 1 227 ? -7.659 21.367 22.901 1.00 88.25 227 LYS A C 1
ATOM 1787 O O . LYS A 1 227 ? -6.709 22.097 23.179 1.00 88.25 227 LYS A O 1
ATOM 1792 N N . LYS A 1 228 ? -8.854 21.829 22.525 1.00 77.19 228 LYS A N 1
ATOM 1793 C CA . LYS A 1 228 ? -9.257 23.239 22.442 1.00 77.19 228 LYS A CA 1
ATOM 1794 C C . LYS A 1 228 ? -10.325 23.551 23.484 1.00 77.19 228 LYS A C 1
ATOM 1796 O O . LYS A 1 228 ? -10.266 24.684 24.003 1.00 77.19 228 LYS A O 1
#

Nearest PDB structures (foldseek):
  6iuh-assembly2_B  TM=4.258E-01  e=2.428E-01  Rattus norvegicus
  1wat-assembly1_A  TM=4.619E-01  e=9.091E-01  Salmonella enterica subsp. enterica serovar Typhimurium
  2asr-assembly1_A-2  TM=3.288E-01  e=2.545E-01  Escherichia coli
  4k0d-assembly1_B  TM=3.430E-01  e=2.955E+00  Anaeromyxobacter dehalogenans 2CP-C

Secondary structure (DSSP, 8-state):
--PPPPPP-----------------------------------------PPPP----------HHHHHHHHHHHHHHTTTPPPPPTT-HHHHHHHHHHHHHHHHHHHH-S-HHHHHHHHHHHHH----TTSHHHHHHHHHHHHHHHHHHHHHSS-TT-HHHHH-HHHHHHHHHHHHHHHHHGGGTT-TT-HHHHHHHHHHHHHHHHHHHHHHHHHHHHHHHHHHHHT-

Sequence (228 aa):
MLIRSVRVGTRCLARQSFHHSAPVNCLLLNKKRVSSVFSTSRCLQRGYSTEPPSSPNSEVSFSPEKLLQALEMMADSCLSLPPIPPGQDQESFWRAYLLANQIVMYLAARPPTEAETFASIFQSASVPESSAIAKGRIGVFRITKQIVNTMRDIPPTSSLRSSYPEVFQTYGALQKIYNTYVPAEEDVNDLDRWSMFFVGLRTELVEFAVRIGMVVEGWESAEQQRKK

Mean predicted aligned error: 14.05 Å

Organism: NCBI:txid153920

pLDDT: mean 77.98, std 22.92, range [31.92, 98.06]

Foldseek 3Di:
DDDDDDDDDDDDDDDDDDDDDDDDDDDDDDDDDDDDDDDDDDDDDDDDPDPDPPPPPPPPQDDLVNLLVLLLVVLVVLVVDDDDDPPVLVVLLVLLLVLLVSLVCSLVSDDPVCSVVCLCCLQAPQDDCPDSSVSNLSSNLSSLVSSLVSNVPQDPPDVCCVVQVQLVVLSVQSNVLSVQLVVCPPPSSPSVNSNSSSVSCVPSSVSNSVSSVVVSVVVVVVVVVV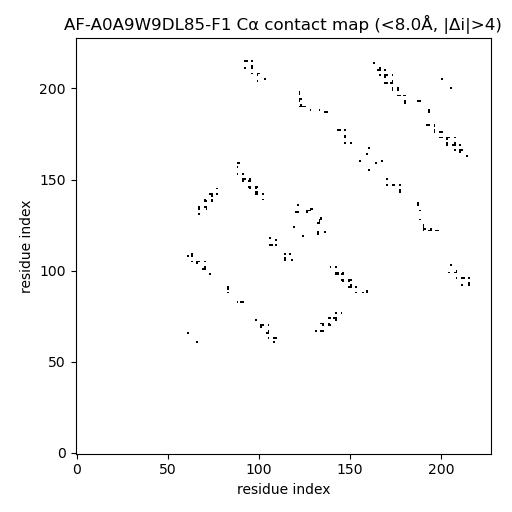VD

Solvent-accessible surface area (backbone atoms only — not comparable to full-atom values): 14413 Å² total; per-residue (Å²): 137,86,86,84,84,82,86,90,83,83,83,91,85,79,90,88,81,90,86,86,86,87,85,89,85,78,89,82,87,86,84,87,80,91,81,89,76,90,81,90,78,89,76,94,78,90,76,80,95,67,76,78,78,79,70,86,74,67,74,86,75,68,53,70,66,59,41,45,50,51,39,45,52,48,32,57,49,60,78,71,54,77,82,78,61,92,92,47,59,66,57,33,52,52,52,32,35,54,47,41,48,50,48,49,48,56,69,60,67,46,60,81,93,44,36,64,60,49,52,50,46,66,39,67,58,88,73,59,73,90,34,74,58,44,47,44,52,53,21,50,49,47,35,50,54,50,33,49,49,43,61,62,70,50,57,92,84,39,66,61,61,77,73,40,48,68,39,54,50,30,44,56,49,38,42,49,42,50,63,71,54,55,91,46,81,88,50,87,76,43,53,69,62,44,30,55,38,47,63,46,42,64,53,31,48,52,53,26,36,53,48,41,38,60,54,52,56,50,50,54,52,53,55,59,58,75,76,109

Radius of gyration: 26.97 Å; Cα contacts (8 Å, |Δi|>4): 134; chains: 1; bounding box: 52×111×45 Å